Protein AF-A0A970WAF9-F1 (afdb_monomer)

pLDDT: mean 84.93, std 13.04, range [40.09, 97.38]

Radius of gyration: 29.71 Å; Cα contacts (8 Å, |Δi|>4): 200; chains: 1; bounding box: 62×39×76 Å

Nearest PDB structures (foldseek):
  3g13-assembly1_A  TM=6.302E-01  e=1.487E-03  Clostridioides difficile 630
  4kis-assembly1_A  TM=8.039E-01  e=1.471E-02  Listeria innocua Clip11262
  2r0q-assembly1_E  TM=3.190E-01  e=6.602E-05  Staphylococcus aureus
  4kis-assembly2_B  TM=8.010E-01  e=8.578E-02  Listeria innocua Clip11262
  2r0q-assembly1_F  TM=3.234E-01  e=6.159E-04  Staphylococcus aureus

Sequence (204 aa):
MTILSTYIDRALSAKTDNRPEFQRMIKDSGKQLFDMVLVWKLDRFARNRYDSAHYKATLRKNGVKVVSATETIAEDSTGILLESLLEGYAEFYSAELAEKVRRGLTENALKGKANGGSIAYGYIKDKERFFQIDPITAPIVVEIFESYSKGATIQAIVESLNNRGLCNTRNGKFTINIVTNMLKNRRYIGEYSFGKIVLPDSVP

Solvent-accessible surface area (backbone atoms only — not comparable to full-atom values): 12093 Å² total; per-residue (Å²): 142,82,88,88,75,84,73,72,71,72,91,69,67,102,81,62,94,76,48,65,34,58,52,48,50,60,58,48,33,73,69,54,81,52,53,66,46,82,37,67,43,69,73,76,74,28,94,46,74,65,57,37,51,55,52,48,51,53,33,44,76,43,60,23,44,80,42,39,78,75,44,86,76,68,96,40,75,66,58,55,53,52,51,54,51,52,52,52,48,54,52,47,52,51,52,53,50,51,50,54,51,52,50,54,48,48,56,34,45,78,68,42,27,63,78,69,82,84,74,57,79,26,46,44,64,53,96,85,28,37,57,37,77,26,88,78,44,27,62,54,49,53,51,51,54,51,43,45,74,73,66,49,50,65,63,60,53,32,50,55,41,42,75,71,68,47,59,42,94,81,74,38,72,57,43,58,68,57,54,56,52,53,79,67,40,54,46,83,75,14,30,41,76,56,94,93,47,72,39,72,79,42,26,113

Structure (mmCIF, N/CA/C/O backbone):
data_AF-A0A970WAF9-F1
#
_entry.id   AF-A0A970WAF9-F1
#
loop_
_atom_site.group_PDB
_atom_site.id
_atom_site.type_symbol
_atom_site.label_atom_id
_atom_site.label_alt_id
_atom_site.label_comp_id
_atom_site.label_asym_id
_atom_site.label_entity_id
_atom_site.label_seq_id
_atom_site.pdbx_PDB_ins_code
_atom_site.Cartn_x
_atom_site.Cartn_y
_atom_site.Cartn_z
_atom_site.occupancy
_atom_site.B_iso_or_equiv
_atom_site.auth_seq_id
_atom_site.auth_comp_id
_atom_site.auth_asym_id
_atom_site.auth_atom_id
_atom_site.pdbx_PDB_model_num
ATOM 1 N N . MET A 1 1 ? -17.455 -8.223 47.942 1.00 72.50 1 MET A N 1
ATOM 2 C CA . MET A 1 1 ? -16.986 -7.165 47.022 1.00 72.50 1 MET A CA 1
ATOM 3 C C . MET A 1 1 ? -15.821 -6.458 47.689 1.00 72.50 1 MET A C 1
ATOM 5 O O . MET A 1 1 ? -15.978 -6.054 48.834 1.00 72.50 1 MET A O 1
ATOM 9 N N . THR A 1 2 ? -14.685 -6.335 47.006 1.00 87.88 2 THR A N 1
ATOM 10 C CA . THR A 1 2 ? -13.483 -5.660 47.524 1.00 87.88 2 THR A CA 1
ATOM 11 C C . THR A 1 2 ? -13.171 -4.470 46.627 1.00 87.88 2 THR A C 1
ATOM 13 O O . THR A 1 2 ? -13.169 -4.611 45.408 1.00 87.88 2 THR A O 1
ATOM 16 N N . ILE A 1 3 ? -12.935 -3.293 47.209 1.00 88.81 3 ILE A N 1
ATOM 17 C CA . ILE A 1 3 ? -12.611 -2.084 46.440 1.00 88.81 3 ILE A CA 1
ATOM 18 C C . ILE A 1 3 ? -11.105 -2.071 46.174 1.00 88.81 3 ILE A C 1
ATOM 20 O O . ILE A 1 3 ? -10.318 -1.937 47.106 1.00 88.81 3 ILE A O 1
ATOM 24 N N . LEU A 1 4 ? -10.713 -2.213 44.906 1.00 89.44 4 LEU A N 1
ATOM 25 C CA . LEU A 1 4 ? -9.304 -2.237 44.494 1.00 89.44 4 LEU A CA 1
ATOM 26 C C . LEU A 1 4 ? -8.743 -0.847 44.180 1.00 89.44 4 LEU A C 1
ATOM 28 O O . LEU A 1 4 ? -7.567 -0.584 44.407 1.00 89.44 4 LEU A O 1
ATOM 32 N N . SER A 1 5 ? -9.571 0.046 43.639 1.00 89.94 5 SER A N 1
ATOM 33 C CA . SER A 1 5 ? -9.177 1.414 43.305 1.00 89.94 5 SER A CA 1
ATOM 34 C C . SER A 1 5 ? -10.407 2.304 43.158 1.00 89.94 5 SER A C 1
ATOM 36 O O . SER A 1 5 ? -11.526 1.815 43.005 1.00 89.94 5 SER A O 1
ATOM 38 N N . THR A 1 6 ? -10.204 3.620 43.201 1.00 91.62 6 THR A N 1
ATOM 39 C CA . THR A 1 6 ? -11.251 4.611 42.927 1.00 91.62 6 THR A CA 1
ATOM 40 C C . THR A 1 6 ? -10.770 5.563 41.838 1.00 91.62 6 THR A C 1
ATOM 42 O O . THR A 1 6 ? -9.724 6.191 41.976 1.00 91.62 6 THR A O 1
ATOM 45 N N . TYR A 1 7 ? -11.543 5.682 40.760 1.00 90.12 7 TYR A N 1
ATOM 46 C CA . TYR A 1 7 ? -11.254 6.567 39.631 1.00 90.12 7 TYR A CA 1
ATOM 47 C C . TYR A 1 7 ? -12.177 7.785 39.710 1.00 90.12 7 TYR A C 1
ATOM 49 O O . TYR A 1 7 ? -13.391 7.650 39.554 1.00 90.12 7 TYR A O 1
ATOM 57 N N . ILE A 1 8 ? -11.625 8.965 40.011 1.00 87.06 8 ILE A N 1
ATOM 58 C CA . ILE A 1 8 ? -12.418 10.162 40.333 1.00 87.06 8 ILE A CA 1
ATOM 59 C C . ILE A 1 8 ? -12.067 11.315 39.393 1.00 87.06 8 ILE A C 1
ATOM 61 O O . ILE A 1 8 ? -11.085 12.021 39.604 1.00 87.06 8 ILE A O 1
ATOM 65 N N . ASP A 1 9 ? -12.937 11.588 38.424 1.00 81.38 9 ASP A N 1
ATOM 66 C CA . ASP A 1 9 ? -12.882 12.824 37.640 1.00 81.38 9 ASP A CA 1
ATOM 67 C C . ASP A 1 9 ? -13.615 13.948 38.407 1.00 81.38 9 ASP A C 1
ATOM 69 O O . ASP A 1 9 ? -14.840 14.081 38.326 1.00 81.38 9 ASP A O 1
ATOM 73 N N . ARG A 1 10 ? -12.890 14.751 39.202 1.00 71.50 10 ARG A N 1
ATOM 74 C CA . ARG A 1 10 ? -13.464 15.949 39.852 1.00 71.50 10 ARG A CA 1
ATOM 75 C C . ARG A 1 10 ? -13.653 17.059 38.816 1.00 71.50 10 ARG A C 1
ATOM 77 O O . ARG A 1 10 ? -12.811 17.220 37.942 1.00 71.50 10 ARG A O 1
ATOM 84 N N . ALA A 1 11 ? -14.758 17.801 38.929 1.00 57.78 11 ALA A N 1
ATOM 85 C CA . ALA A 1 11 ? -15.217 18.831 37.995 1.00 57.78 11 ALA A CA 1
ATOM 86 C C . ALA A 1 11 ? -14.085 19.697 37.399 1.00 57.78 11 ALA A C 1
ATOM 88 O O . ALA A 1 11 ? -13.667 20.691 37.988 1.00 57.78 11 ALA A O 1
ATOM 89 N N . LEU A 1 12 ? -13.634 19.338 36.196 1.00 45.97 12 LEU A N 1
ATOM 90 C CA . LEU A 1 12 ? -12.924 20.235 35.295 1.00 45.97 12 LEU A CA 1
ATOM 91 C C . LEU A 1 12 ? -13.983 20.983 34.490 1.00 45.97 12 LEU A C 1
ATOM 93 O O . LEU A 1 12 ? -14.912 20.383 33.945 1.00 45.97 12 LEU A O 1
ATOM 97 N N . SER A 1 13 ? -13.882 22.307 34.526 1.00 42.12 13 SER A N 1
ATOM 98 C CA . SER A 1 13 ? -14.861 23.245 33.997 1.00 42.12 13 SER A CA 1
ATOM 99 C C . SER A 1 13 ? -15.234 22.969 32.535 1.00 42.12 13 SER A C 1
ATOM 101 O O . SER A 1 13 ? -14.490 22.367 31.764 1.00 42.12 13 SER A O 1
ATOM 103 N N . ALA A 1 14 ? -16.438 23.425 32.200 1.00 40.09 14 ALA A N 1
ATOM 104 C CA . ALA A 1 14 ? -17.267 23.223 31.014 1.00 40.09 14 ALA A CA 1
ATOM 105 C C . ALA A 1 14 ? -16.656 23.463 29.606 1.00 40.09 14 ALA A C 1
ATOM 107 O O . ALA A 1 14 ? -17.359 23.965 28.733 1.00 40.09 14 ALA A O 1
ATOM 108 N N . LYS A 1 15 ? -15.393 23.117 29.326 1.00 44.09 15 LYS A N 1
ATOM 109 C CA . LYS A 1 15 ? -14.804 23.287 27.983 1.00 44.09 15 LYS A CA 1
ATOM 110 C C . LYS A 1 15 ? -13.942 22.146 27.454 1.00 44.09 15 LYS A C 1
ATOM 112 O O . LYS A 1 15 ? -13.686 22.141 26.254 1.00 44.09 15 LYS A O 1
ATOM 117 N N . THR A 1 16 ? -13.555 21.164 28.266 1.00 47.25 16 THR A N 1
ATOM 118 C CA . THR A 1 16 ? -12.682 20.087 27.774 1.00 47.25 16 THR A CA 1
ATOM 119 C C . THR A 1 16 ? -13.194 18.725 28.217 1.00 47.25 16 THR A C 1
ATOM 121 O O . THR A 1 16 ? -13.376 18.463 29.403 1.00 47.25 16 THR A O 1
ATOM 124 N N . ASP A 1 17 ? -13.418 17.847 27.244 1.00 55.59 17 ASP A N 1
ATOM 125 C CA . ASP A 1 17 ? -13.966 16.491 27.377 1.00 55.59 17 ASP A CA 1
ATOM 126 C C . ASP A 1 17 ? -12.973 15.484 28.000 1.00 55.59 17 ASP A C 1
ATOM 128 O O . ASP A 1 17 ? -13.006 14.283 27.745 1.00 55.59 17 ASP A O 1
ATOM 132 N N . ASN A 1 18 ? -12.040 15.972 28.820 1.00 64.62 18 ASN A N 1
ATOM 133 C CA . ASN A 1 18 ? -10.974 15.161 29.389 1.00 64.62 18 ASN A CA 1
ATOM 134 C C . ASN A 1 18 ? -11.447 14.506 30.687 1.00 64.62 18 ASN A C 1
ATOM 136 O O . ASN A 1 18 ? -11.456 15.132 31.746 1.00 64.62 18 ASN A O 1
ATOM 140 N N . ARG A 1 19 ? -11.803 13.221 30.592 1.00 78.88 19 ARG A N 1
ATOM 141 C CA . ARG A 1 19 ? -12.018 12.308 31.725 1.00 78.88 19 ARG A CA 1
ATOM 142 C C . ARG A 1 19 ? -10.818 11.364 31.896 1.00 78.88 19 ARG A C 1
ATOM 144 O O . ARG A 1 19 ? -10.913 10.192 31.524 1.00 78.88 19 ARG A O 1
ATOM 151 N N . PRO A 1 20 ? -9.655 11.855 32.355 1.00 86.62 20 PRO A N 1
ATOM 152 C CA . PRO A 1 20 ? -8.432 11.060 32.394 1.00 86.62 20 PRO A CA 1
ATOM 153 C C . PRO A 1 20 ? -8.555 9.839 33.309 1.00 86.62 20 PRO A C 1
ATOM 155 O O . PRO A 1 20 ? -8.033 8.781 32.964 1.00 86.62 20 PRO A O 1
ATOM 158 N N . GLU A 1 21 ? -9.280 9.941 34.427 1.00 89.62 21 GLU A N 1
ATOM 159 C CA . GLU A 1 21 ? -9.435 8.821 35.357 1.00 89.62 21 GLU A CA 1
ATOM 160 C C . GLU A 1 21 ? -10.390 7.771 34.791 1.00 89.62 21 GLU A C 1
ATOM 162 O O . GLU A 1 21 ? -10.120 6.576 34.904 1.00 89.62 21 GLU A O 1
ATOM 167 N N . PHE A 1 22 ? -11.455 8.197 34.105 1.00 88.88 22 PHE A N 1
ATOM 168 C CA . PHE A 1 22 ? -12.315 7.284 33.354 1.00 88.88 22 PHE A CA 1
ATOM 169 C C . PHE A 1 22 ? -11.543 6.551 32.250 1.00 88.88 22 PHE A C 1
ATOM 171 O O . PHE A 1 22 ? -11.618 5.329 32.162 1.00 88.88 22 PHE A O 1
ATOM 178 N N . GLN A 1 23 ? -10.751 7.262 31.439 1.00 88.81 23 GLN A N 1
ATOM 179 C CA . GLN A 1 23 ? -9.931 6.622 30.403 1.00 88.81 23 GLN A CA 1
ATOM 180 C C . GLN A 1 23 ? -8.879 5.684 31.013 1.00 88.81 23 GLN A C 1
ATOM 182 O O . GLN A 1 23 ? -8.627 4.603 30.477 1.00 88.81 23 GLN A O 1
ATOM 187 N N . ARG A 1 24 ? -8.298 6.049 32.167 1.00 90.88 24 ARG A N 1
ATOM 188 C CA . ARG A 1 24 ? -7.388 5.173 32.916 1.00 90.88 24 ARG A CA 1
ATOM 189 C C . ARG A 1 24 ? -8.093 3.897 33.367 1.00 90.88 24 ARG A C 1
ATOM 191 O O . ARG A 1 24 ? -7.528 2.827 33.187 1.00 90.88 24 ARG A O 1
ATOM 198 N N . MET A 1 25 ? -9.322 3.991 33.869 1.00 92.38 25 MET A N 1
ATOM 199 C CA . MET A 1 25 ? -10.141 2.837 34.251 1.00 92.38 25 MET A CA 1
ATOM 200 C C . MET A 1 25 ? -10.423 1.913 33.060 1.00 92.38 25 MET A C 1
ATOM 202 O O . MET A 1 25 ? -10.195 0.708 33.160 1.00 92.38 25 MET A O 1
ATOM 206 N N . ILE A 1 26 ? -10.817 2.462 31.906 1.00 91.31 26 ILE A N 1
ATOM 207 C CA . ILE A 1 26 ? -11.007 1.666 30.683 1.00 91.31 26 ILE A CA 1
ATOM 208 C C . ILE A 1 26 ? -9.703 0.958 30.295 1.00 91.31 26 ILE A C 1
ATOM 210 O O . ILE A 1 26 ? -9.716 -0.236 30.006 1.00 91.31 26 ILE A O 1
ATOM 214 N N . LYS A 1 27 ? -8.556 1.640 30.351 1.00 91.44 27 LYS A N 1
ATOM 215 C CA . LYS A 1 27 ? -7.253 1.031 30.048 1.00 91.44 27 LYS A CA 1
ATOM 216 C C . LYS A 1 27 ? -6.851 -0.048 31.060 1.00 91.44 27 LYS A C 1
ATOM 218 O O . LYS A 1 27 ? -6.357 -1.100 30.662 1.00 91.44 27 LYS A O 1
ATOM 223 N N . ASP A 1 28 ? -7.057 0.198 32.351 1.00 92.56 28 ASP A N 1
ATOM 224 C CA . ASP A 1 28 ? -6.733 -0.749 33.420 1.00 92.56 28 ASP A CA 1
ATOM 225 C C . ASP A 1 28 ? -7.621 -1.997 33.367 1.00 92.56 28 ASP A C 1
ATOM 227 O O . ASP A 1 28 ? -7.157 -3.073 33.737 1.00 92.56 28 ASP A O 1
ATOM 231 N N . SER A 1 29 ? -8.844 -1.894 32.832 1.00 92.69 29 SER A N 1
ATOM 232 C CA . SER A 1 29 ? -9.701 -3.067 32.617 1.00 92.69 29 SER A CA 1
ATOM 233 C C . SER A 1 29 ? -9.045 -4.111 31.705 1.00 92.69 29 SER A C 1
ATOM 235 O O . SER A 1 29 ? -9.196 -5.305 31.934 1.00 92.69 29 SER A O 1
ATOM 237 N N . GLY A 1 30 ? -8.224 -3.686 30.735 1.00 90.38 30 GLY A N 1
ATOM 238 C CA . GLY A 1 30 ? -7.470 -4.592 29.862 1.00 90.38 30 GLY A CA 1
ATOM 239 C C . GLY A 1 30 ? -6.360 -5.371 30.577 1.00 90.38 30 GLY A C 1
ATOM 240 O O . GLY A 1 30 ? -5.881 -6.369 30.049 1.00 90.38 30 GLY A O 1
ATOM 241 N N . LYS A 1 31 ? -5.961 -4.949 31.784 1.00 91.38 31 LYS A N 1
ATOM 242 C CA . LYS A 1 31 ? -5.028 -5.695 32.645 1.00 91.38 31 LYS A CA 1
ATOM 243 C C . LYS A 1 31 ? -5.728 -6.790 33.457 1.00 91.38 31 LYS A C 1
ATOM 245 O O . LYS A 1 31 ? -5.044 -7.531 34.152 1.00 91.38 31 LYS A O 1
ATOM 250 N N . GLN A 1 32 ? -7.064 -6.848 33.414 1.00 87.25 32 GLN A N 1
ATOM 251 C CA . GLN A 1 32 ? -7.899 -7.818 34.133 1.00 87.25 32 GLN A CA 1
ATOM 252 C C . GLN A 1 32 ? -7.644 -7.854 35.651 1.00 87.25 32 GLN A C 1
ATOM 254 O O . GLN A 1 32 ? -7.762 -8.890 36.296 1.00 87.25 32 GLN A O 1
ATOM 259 N N . LEU A 1 33 ? -7.290 -6.701 36.233 1.00 87.56 33 LEU A N 1
ATOM 260 C CA . LEU A 1 33 ? -7.038 -6.562 37.673 1.00 87.56 33 LEU A CA 1
ATOM 261 C C . LEU A 1 33 ? -8.330 -6.492 38.498 1.00 87.56 33 LEU A C 1
ATOM 263 O O . LEU A 1 33 ? -8.289 -6.667 39.709 1.00 87.56 33 LEU A O 1
ATOM 267 N N . PHE A 1 34 ? -9.455 -6.197 37.853 1.00 92.19 34 PHE A N 1
ATOM 268 C CA . PHE A 1 34 ? -10.784 -6.108 38.445 1.00 92.19 34 PHE A CA 1
ATOM 269 C C . PHE A 1 34 ? -11.807 -6.660 37.456 1.00 92.19 34 PHE A C 1
ATOM 271 O O . PHE A 1 34 ? -11.594 -6.618 36.248 1.00 92.19 34 PHE A O 1
ATOM 278 N N . ASP A 1 35 ? -12.922 -7.144 37.979 1.00 90.00 35 ASP A N 1
ATOM 279 C CA . ASP A 1 35 ? -14.035 -7.761 37.254 1.00 90.00 35 ASP A CA 1
ATOM 280 C C . ASP A 1 35 ? -15.315 -6.907 37.308 1.00 90.00 35 ASP A C 1
ATOM 282 O O . ASP A 1 35 ? -16.310 -7.210 36.647 1.00 90.00 35 ASP A O 1
ATOM 286 N N . MET A 1 36 ? -15.299 -5.808 38.070 1.00 88.69 36 MET A N 1
ATOM 287 C CA . MET A 1 36 ? -16.459 -4.948 38.270 1.00 88.69 36 MET A CA 1
ATOM 288 C C . MET A 1 36 ? -16.091 -3.464 38.384 1.00 88.69 36 MET A C 1
ATOM 290 O O . MET A 1 36 ? -15.144 -3.086 39.071 1.00 88.69 36 MET A O 1
ATOM 294 N N . VAL A 1 37 ? -16.896 -2.609 37.752 1.00 90.44 37 VAL A N 1
ATOM 295 C CA . VAL A 1 37 ? -16.893 -1.149 37.908 1.00 90.44 37 VAL A CA 1
ATOM 296 C C . VAL A 1 37 ? -18.203 -0.735 38.559 1.00 90.44 37 VAL A C 1
ATOM 298 O O . VAL A 1 37 ? -19.268 -0.889 37.965 1.00 90.44 37 VAL A O 1
ATOM 301 N N . LEU A 1 38 ? -18.120 -0.174 39.764 1.00 88.25 38 LEU A N 1
ATOM 302 C CA . LEU A 1 38 ? -19.276 0.350 40.484 1.00 88.25 38 LEU A CA 1
ATOM 303 C C . LEU A 1 38 ? -19.426 1.857 40.233 1.00 88.25 38 LEU A C 1
ATOM 305 O O . LEU A 1 38 ? -18.493 2.627 40.462 1.00 88.25 38 LEU A O 1
ATOM 309 N N . VAL A 1 39 ? -20.609 2.289 39.798 1.00 87.56 39 VAL A N 1
ATOM 310 C CA . VAL A 1 39 ? -20.978 3.705 39.639 1.00 87.56 39 VAL A CA 1
ATOM 311 C C . VAL A 1 39 ? -22.194 4.047 40.495 1.00 87.56 39 VAL A C 1
ATOM 313 O O . VAL A 1 39 ? -23.039 3.198 40.751 1.00 87.56 39 VAL A O 1
ATOM 316 N N . TRP A 1 40 ? -22.329 5.301 40.929 1.00 81.62 40 TRP A N 1
ATOM 317 C CA . TRP A 1 40 ? -23.508 5.714 41.701 1.00 81.62 40 TRP A CA 1
ATOM 318 C C . TRP A 1 40 ? -24.796 5.643 40.862 1.00 81.62 40 TRP A C 1
ATOM 320 O O . TRP A 1 40 ? -25.753 4.985 41.256 1.00 81.62 40 TRP A O 1
ATOM 330 N N . LYS A 1 41 ? -24.781 6.251 39.670 1.00 74.00 41 LYS A N 1
ATOM 331 C CA . LYS A 1 41 ? -25.848 6.278 38.652 1.00 74.00 41 LYS A CA 1
ATOM 332 C C . LYS A 1 41 ? -25.233 6.091 37.263 1.00 74.00 41 LYS A C 1
ATOM 334 O O . LYS A 1 41 ? -24.059 6.425 37.074 1.00 74.00 41 LYS A O 1
ATOM 339 N N . LEU A 1 42 ? -25.985 5.571 36.292 1.00 72.44 42 LEU A N 1
ATOM 340 C CA . LEU A 1 42 ? -25.481 5.328 34.933 1.00 72.44 42 LEU A CA 1
ATOM 341 C C . LEU A 1 42 ? -25.122 6.612 34.171 1.00 72.44 42 LEU A C 1
ATOM 343 O O . LEU A 1 42 ? -24.228 6.578 33.326 1.00 72.44 42 LEU A O 1
ATOM 347 N N . ASP A 1 43 ? -25.736 7.748 34.505 1.00 73.25 43 ASP A N 1
ATOM 348 C CA . ASP A 1 43 ? -25.380 9.070 33.964 1.00 73.25 43 ASP A CA 1
ATOM 349 C C . ASP A 1 43 ? -23.930 9.496 34.295 1.00 73.25 43 ASP A C 1
ATOM 351 O O . ASP A 1 43 ? -23.343 10.335 33.610 1.00 73.25 43 ASP A O 1
ATOM 355 N N . ARG A 1 44 ? -23.306 8.881 35.313 1.00 74.75 44 ARG A N 1
ATOM 356 C CA . ARG A 1 44 ? -21.886 9.060 35.665 1.00 74.75 44 ARG A CA 1
ATOM 357 C C . ARG A 1 44 ? -20.948 8.161 34.870 1.00 74.75 44 ARG A C 1
ATOM 359 O O . ARG A 1 44 ? -19.742 8.425 34.830 1.00 74.75 44 ARG A O 1
ATOM 366 N N . PHE A 1 45 ? -21.475 7.117 34.232 1.00 76.88 45 PHE A N 1
ATOM 367 C CA . PHE A 1 45 ? -20.678 6.225 33.402 1.00 76.88 45 PHE A CA 1
ATOM 368 C C . PHE A 1 45 ? -20.356 6.880 32.057 1.00 76.88 45 PHE A C 1
ATOM 370 O O . PHE A 1 45 ? -19.186 6.971 31.697 1.00 76.88 45 PHE A O 1
ATOM 377 N N . ALA A 1 46 ? -21.346 7.439 31.362 1.00 70.19 46 ALA A N 1
ATOM 378 C CA . ALA A 1 46 ? -21.131 8.120 30.088 1.00 70.19 46 ALA A CA 1
ATOM 379 C C . ALA A 1 46 ? -22.137 9.255 29.861 1.00 70.19 46 ALA A C 1
ATOM 381 O O . ALA A 1 46 ? -23.289 9.166 30.279 1.00 70.19 46 ALA A O 1
ATOM 382 N N . ARG A 1 47 ? -21.689 10.317 29.177 1.00 67.31 47 ARG A N 1
ATOM 383 C CA . ARG A 1 47 ? -22.470 11.547 28.944 1.00 67.31 47 ARG A CA 1
ATOM 384 C C . ARG A 1 47 ? -23.542 11.388 27.866 1.00 67.31 47 ARG A C 1
ATOM 386 O O . ARG A 1 47 ? -24.539 12.100 27.896 1.00 67.31 47 ARG A O 1
ATOM 393 N N . ASN A 1 48 ? -23.347 10.466 26.925 1.00 65.94 48 ASN A N 1
ATOM 394 C CA . ASN A 1 48 ? -24.327 10.116 25.903 1.00 65.94 48 ASN A CA 1
ATOM 395 C C . ASN A 1 48 ? -24.491 8.584 25.817 1.00 65.94 48 ASN A C 1
ATOM 397 O O . ASN A 1 48 ? -23.666 7.810 26.314 1.00 65.94 48 ASN A O 1
ATOM 401 N N . ARG A 1 49 ? -25.595 8.140 25.202 1.00 60.38 49 ARG A N 1
ATOM 402 C CA . ARG A 1 49 ? -25.934 6.711 25.072 1.00 60.38 49 ARG A CA 1
ATOM 403 C C . ARG A 1 49 ? -24.919 5.924 24.236 1.00 60.38 49 ARG A C 1
ATOM 405 O O . ARG A 1 49 ? -24.699 4.755 24.534 1.00 60.38 49 ARG A O 1
ATOM 412 N N . TYR A 1 50 ? -24.304 6.558 23.240 1.00 64.75 50 TYR A N 1
ATOM 413 C CA . TYR A 1 50 ? -23.323 5.929 22.356 1.00 64.75 50 TYR A CA 1
ATOM 414 C C . TYR A 1 50 ? -22.031 5.579 23.106 1.00 64.75 50 TYR A C 1
ATOM 416 O O . TYR A 1 50 ? -21.614 4.424 23.117 1.00 64.75 50 TYR A O 1
ATOM 424 N N . ASP A 1 51 ? -21.465 6.539 23.834 1.00 72.12 51 ASP A N 1
ATOM 425 C CA . ASP A 1 51 ? -20.283 6.349 24.675 1.00 72.12 51 ASP A CA 1
ATOM 426 C C . ASP A 1 51 ? -20.552 5.302 25.759 1.00 72.12 51 ASP A C 1
ATOM 428 O O . ASP A 1 51 ? -19.708 4.452 26.039 1.00 72.12 51 ASP A O 1
ATOM 432 N N . SER A 1 52 ? -21.758 5.317 26.341 1.00 73.38 52 SER A N 1
ATOM 433 C CA . SER A 1 52 ? -22.174 4.319 27.334 1.00 73.38 52 SER A CA 1
ATOM 434 C C . SER A 1 52 ? -22.094 2.907 26.765 1.00 73.38 52 SER A C 1
ATOM 436 O O . SER A 1 52 ? -21.531 2.016 27.397 1.00 73.38 52 SER A O 1
ATOM 438 N N . ALA A 1 53 ? -22.617 2.715 25.556 1.00 71.94 53 ALA A N 1
ATOM 439 C CA . ALA A 1 53 ? -22.609 1.436 24.865 1.00 71.94 53 ALA A CA 1
ATOM 440 C C . ALA A 1 53 ? -21.190 0.989 24.500 1.00 71.94 53 ALA A C 1
ATOM 442 O O . ALA A 1 53 ? -20.784 -0.123 24.835 1.00 71.94 53 ALA A O 1
ATOM 443 N N . HIS A 1 54 ? -20.410 1.881 23.887 1.00 78.88 54 HIS A N 1
ATOM 444 C CA . HIS A 1 54 ? -19.044 1.605 23.456 1.00 78.88 54 HIS A CA 1
ATOM 445 C C . HIS A 1 54 ? -18.133 1.195 24.626 1.00 78.88 54 HIS A C 1
ATOM 447 O O . HIS A 1 54 ? -17.429 0.180 24.561 1.00 78.88 54 HIS A O 1
ATOM 453 N N . TYR A 1 55 ? -18.169 1.944 25.733 1.00 83.94 55 TYR A N 1
ATOM 454 C CA . TYR A 1 55 ? -17.344 1.641 26.903 1.00 83.94 55 TYR A CA 1
ATOM 455 C C . TYR A 1 55 ? -17.840 0.416 27.674 1.00 83.94 55 TYR A C 1
ATOM 457 O O . TYR A 1 55 ? -17.012 -0.353 28.160 1.00 83.94 55 TYR A O 1
ATOM 465 N N . LYS A 1 56 ? -19.157 0.172 27.745 1.00 81.88 56 LYS A N 1
ATOM 466 C CA . LYS A 1 56 ? -19.693 -1.079 28.312 1.00 81.88 56 LYS A CA 1
ATOM 467 C C . LYS A 1 56 ? -19.255 -2.296 27.503 1.00 81.88 56 LYS A C 1
ATOM 469 O O . LYS A 1 56 ? -18.799 -3.263 28.104 1.00 81.88 56 LYS A O 1
ATOM 474 N N . ALA A 1 57 ? -19.322 -2.233 26.173 1.00 80.00 57 ALA A N 1
ATOM 475 C CA . ALA A 1 57 ? -18.854 -3.309 25.301 1.00 80.00 57 ALA A CA 1
ATOM 476 C C . ALA A 1 57 ? -17.352 -3.582 25.499 1.00 80.00 57 ALA A C 1
ATOM 478 O O . ALA A 1 57 ? -16.935 -4.731 25.634 1.00 80.00 57 ALA A O 1
ATOM 479 N N . THR A 1 58 ? -16.543 -2.522 25.610 1.00 84.88 58 THR A N 1
ATOM 480 C CA . THR A 1 58 ? -15.100 -2.630 25.884 1.00 84.88 58 THR A CA 1
ATOM 481 C C . THR A 1 58 ? -14.819 -3.299 27.233 1.00 84.88 58 THR A C 1
ATOM 483 O O . THR A 1 58 ? -14.023 -4.233 27.301 1.00 84.88 58 THR A O 1
ATOM 486 N N . LEU A 1 59 ? -15.493 -2.864 28.303 1.00 87.25 59 LEU A N 1
ATOM 487 C CA . LEU A 1 59 ? -15.349 -3.456 29.637 1.00 87.25 59 LEU A CA 1
ATOM 488 C C . LEU A 1 59 ? -15.790 -4.923 29.651 1.00 87.25 59 LEU A C 1
ATOM 490 O O . LEU A 1 59 ? -15.056 -5.774 30.147 1.00 87.25 59 LEU A O 1
ATOM 494 N N . ARG A 1 60 ? -16.927 -5.241 29.023 1.00 82.69 60 ARG A N 1
ATOM 495 C CA . ARG A 1 60 ? -17.449 -6.609 28.931 1.00 82.69 60 ARG A CA 1
ATOM 496 C C . ARG A 1 60 ? -16.496 -7.538 28.180 1.00 82.69 60 ARG A C 1
ATOM 498 O O . ARG A 1 60 ? -16.271 -8.654 28.638 1.00 82.69 60 ARG A O 1
ATOM 505 N N . LYS A 1 61 ? -15.876 -7.071 27.088 1.00 84.00 61 LYS A N 1
ATOM 506 C CA . LYS A 1 61 ? -14.831 -7.812 26.357 1.00 84.00 61 LYS A CA 1
ATOM 507 C C . LYS A 1 61 ? -13.626 -8.147 27.242 1.00 84.00 61 LYS A C 1
ATOM 509 O O . LYS A 1 61 ? -13.022 -9.201 27.073 1.00 84.00 61 LYS A O 1
ATOM 514 N N . ASN A 1 62 ? -13.316 -7.283 28.205 1.00 88.81 62 ASN A N 1
ATOM 515 C CA . ASN A 1 62 ? -12.254 -7.505 29.185 1.00 88.81 62 ASN A CA 1
ATOM 516 C C . ASN A 1 62 ? -12.708 -8.351 30.394 1.00 88.81 62 ASN A C 1
ATOM 518 O O . ASN A 1 62 ? -11.908 -8.595 31.294 1.00 88.81 62 ASN A O 1
ATOM 522 N N . GLY A 1 63 ? -13.963 -8.816 30.418 1.00 85.25 63 GLY A N 1
ATOM 523 C CA . GLY A 1 63 ? -14.551 -9.570 31.529 1.00 85.25 63 GLY A CA 1
ATOM 524 C C . GLY A 1 63 ? -15.071 -8.697 32.674 1.00 85.25 63 GLY A C 1
ATOM 525 O O . GLY A 1 63 ? -15.386 -9.217 33.740 1.00 85.25 63 GLY A O 1
ATOM 526 N N . VAL A 1 64 ? -15.173 -7.382 32.469 1.00 89.69 64 VAL A N 1
ATOM 527 C CA . VAL A 1 64 ? -15.550 -6.409 33.496 1.00 89.69 64 VAL A CA 1
ATOM 528 C C . VAL A 1 64 ? -17.015 -6.003 33.367 1.00 89.69 64 VAL A C 1
ATOM 530 O O . VAL A 1 64 ? -17.454 -5.511 32.326 1.00 89.69 64 VAL A O 1
ATOM 533 N N . LYS A 1 65 ? -17.778 -6.144 34.453 1.00 85.25 65 LYS A N 1
ATOM 534 C CA . LYS A 1 65 ? -19.181 -5.720 34.538 1.00 85.25 65 LYS A CA 1
ATOM 535 C C . LYS A 1 65 ? -19.299 -4.297 35.072 1.00 85.25 65 LYS A C 1
ATOM 537 O O . LYS A 1 65 ? -18.658 -3.939 36.053 1.00 85.25 65 LYS A O 1
ATOM 542 N N . VAL A 1 66 ? -20.167 -3.489 34.474 1.00 85.50 66 VAL A N 1
ATOM 543 C CA . VAL A 1 66 ? -20.558 -2.195 35.053 1.00 85.50 66 VAL A CA 1
ATOM 544 C C . VAL A 1 66 ? -21.786 -2.424 35.920 1.00 85.50 66 VAL A C 1
ATOM 546 O O . VAL A 1 66 ? -22.732 -3.044 35.447 1.00 85.50 66 VAL A O 1
ATOM 549 N N . VAL A 1 67 ? -21.772 -1.931 37.158 1.00 83.31 67 VAL A N 1
ATOM 550 C CA . VAL A 1 67 ? -22.863 -2.036 38.139 1.00 83.31 67 VAL A CA 1
ATOM 551 C C . VAL A 1 67 ? -23.206 -0.640 38.653 1.00 83.31 67 VAL A C 1
ATOM 553 O O . VAL A 1 67 ? -22.308 0.134 38.984 1.00 83.31 67 VAL A O 1
ATOM 556 N N . SER A 1 68 ? -24.494 -0.301 38.724 1.00 81.06 68 SER A N 1
ATOM 557 C CA . SER A 1 68 ? -24.946 0.916 39.403 1.00 81.06 68 SER A CA 1
ATOM 558 C C . SER A 1 68 ? -25.379 0.595 40.835 1.00 81.06 68 SER A C 1
ATOM 560 O O . SER A 1 68 ? -26.022 -0.419 41.085 1.00 81.06 68 SER A O 1
ATOM 562 N N . ALA A 1 69 ? -25.018 1.464 41.779 1.00 81.62 69 ALA A N 1
ATOM 563 C CA . ALA A 1 69 ? -25.420 1.357 43.179 1.00 81.62 69 ALA A CA 1
ATOM 564 C C . ALA A 1 69 ? -26.885 1.765 43.417 1.00 81.62 69 ALA A C 1
ATOM 566 O O . ALA A 1 69 ? -27.459 1.391 44.435 1.00 81.62 69 ALA A O 1
ATOM 567 N N . THR A 1 70 ? -27.476 2.550 42.510 1.00 75.38 70 THR A N 1
ATOM 568 C CA . THR A 1 70 ? 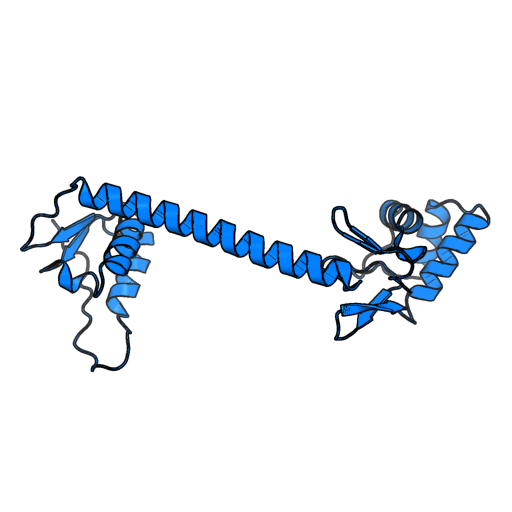-28.847 3.076 42.655 1.00 75.38 70 THR A CA 1
ATOM 569 C C . THR A 1 70 ? -29.812 2.579 41.582 1.00 75.38 70 THR A C 1
ATOM 571 O O . THR A 1 70 ? -31.021 2.715 41.746 1.00 75.38 70 THR A O 1
ATOM 574 N N . GLU A 1 71 ? -29.300 1.985 40.504 1.00 63.59 71 GLU A N 1
ATOM 575 C CA . GLU A 1 71 ? -30.086 1.490 39.377 1.00 63.59 71 GLU A CA 1
ATOM 576 C C . GLU A 1 71 ? -29.771 0.007 39.157 1.00 63.59 71 GLU A C 1
ATOM 578 O O . GLU A 1 71 ? -28.610 -0.399 39.082 1.00 63.59 71 GLU A O 1
ATOM 583 N N . THR A 1 72 ? -30.798 -0.829 39.034 1.00 51.97 72 THR A N 1
ATOM 584 C CA . THR A 1 72 ? -30.607 -2.232 38.664 1.00 51.97 72 THR A CA 1
ATOM 585 C C . THR A 1 72 ? -30.279 -2.284 37.176 1.00 51.97 72 THR A C 1
ATOM 587 O O . THR A 1 72 ? -31.115 -1.951 36.338 1.00 51.97 72 THR A O 1
ATOM 590 N N . ILE A 1 73 ? -29.049 -2.661 36.826 1.00 53.34 73 ILE A N 1
ATOM 591 C CA . ILE A 1 73 ? -28.683 -2.890 35.427 1.00 53.34 73 ILE A CA 1
ATOM 592 C C . ILE A 1 73 ? -29.270 -4.237 35.051 1.00 53.34 73 ILE A C 1
ATOM 594 O O . ILE A 1 73 ? -28.714 -5.284 35.377 1.00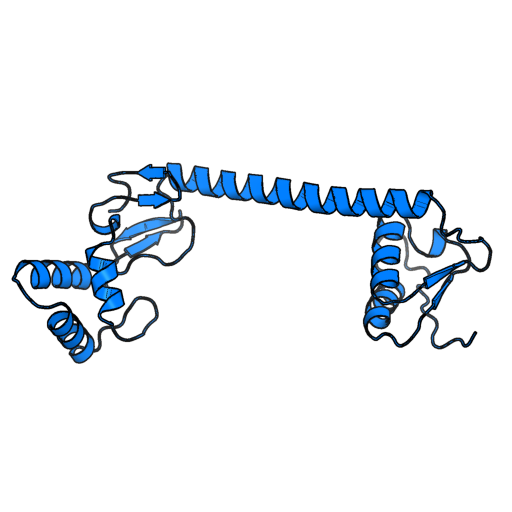 53.34 73 ILE A O 1
ATOM 598 N N . ALA A 1 74 ? -30.429 -4.204 34.411 1.00 47.44 74 ALA A N 1
ATOM 599 C CA . ALA A 1 74 ? -30.927 -5.384 33.752 1.00 47.44 74 ALA A CA 1
ATOM 600 C C . ALA A 1 74 ? -29.997 -5.678 32.563 1.00 47.44 74 ALA A C 1
ATOM 602 O O . ALA A 1 74 ? -29.719 -4.801 31.745 1.00 47.44 74 ALA A O 1
ATOM 603 N N . GLU A 1 75 ? -29.508 -6.914 32.476 1.00 54.84 75 GLU A N 1
ATOM 604 C CA . GLU A 1 75 ? -29.041 -7.524 31.227 1.00 54.84 75 GLU A CA 1
ATOM 605 C C . GLU A 1 75 ? -30.269 -7.710 30.301 1.00 54.84 75 GLU A C 1
ATOM 607 O O . GLU A 1 75 ? -30.659 -8.824 29.968 1.00 54.84 75 GLU A O 1
ATOM 612 N N . ASP A 1 76 ? -30.975 -6.616 29.997 1.00 59.41 76 ASP A N 1
ATOM 613 C CA . ASP A 1 76 ? -32.258 -6.617 29.303 1.00 59.41 76 ASP A CA 1
ATOM 614 C C . ASP A 1 76 ? -32.091 -6.632 27.778 1.00 59.41 76 ASP A C 1
ATOM 616 O O . ASP A 1 76 ? -31.013 -6.418 27.215 1.00 59.41 76 ASP A O 1
ATOM 620 N N . SER A 1 77 ? -33.203 -6.856 27.081 1.00 59.38 77 SER A N 1
ATOM 621 C CA . SER A 1 77 ? -33.285 -6.827 25.617 1.00 59.38 77 SER A CA 1
ATOM 622 C C . SER A 1 77 ? -32.760 -5.524 24.996 1.00 59.38 77 SER A C 1
ATOM 624 O O . SER A 1 77 ? -32.348 -5.519 23.836 1.00 59.38 77 SER A O 1
ATOM 626 N N . THR A 1 78 ? -32.744 -4.424 25.755 1.00 55.34 78 THR A N 1
ATOM 627 C CA . THR A 1 78 ? -32.241 -3.117 25.317 1.00 55.34 78 THR A CA 1
ATOM 628 C C . THR A 1 78 ? -30.723 -3.124 25.134 1.00 55.34 78 THR A C 1
ATOM 630 O O . THR A 1 78 ? -30.222 -2.563 24.157 1.00 55.34 78 THR A O 1
ATOM 633 N N . GLY A 1 79 ? -29.982 -3.767 26.044 1.00 56.84 79 GLY A N 1
ATOM 634 C CA . GLY A 1 79 ? -28.528 -3.918 25.942 1.00 56.84 79 GLY A CA 1
ATOM 635 C C . GLY A 1 79 ? -28.108 -4.744 24.725 1.00 56.84 79 GLY A C 1
ATOM 636 O O . GLY A 1 79 ? -27.215 -4.332 23.989 1.00 56.84 79 GLY A O 1
ATOM 637 N N . ILE A 1 80 ? -28.817 -5.849 24.471 1.00 63.75 80 ILE A N 1
ATOM 638 C CA . ILE A 1 80 ? -28.592 -6.720 23.305 1.00 63.75 80 ILE A CA 1
ATOM 639 C C . ILE A 1 80 ? -28.834 -5.950 21.999 1.00 63.75 80 ILE A C 1
ATOM 641 O O . ILE A 1 80 ? -27.993 -5.970 21.105 1.00 63.75 80 ILE A O 1
ATOM 645 N N . LEU A 1 81 ? -29.946 -5.211 21.903 1.00 65.56 81 LEU A N 1
ATOM 646 C CA . LEU A 1 81 ? -30.262 -4.404 20.720 1.00 65.56 81 LEU A CA 1
ATOM 647 C C . LEU A 1 81 ? -29.189 -3.341 20.438 1.00 65.56 81 LEU A C 1
ATOM 649 O O . LEU A 1 81 ? -28.825 -3.108 19.287 1.00 65.56 81 LEU A O 1
ATOM 653 N N . LEU A 1 82 ? -28.683 -2.688 21.483 1.00 63.22 82 LEU A N 1
ATOM 654 C CA . LEU A 1 82 ? -27.667 -1.649 21.354 1.00 63.22 82 LEU A CA 1
ATOM 655 C C . LEU A 1 82 ? -26.312 -2.212 20.900 1.00 63.22 82 LEU A C 1
ATOM 657 O O . LEU A 1 82 ? -25.643 -1.574 20.090 1.00 63.22 82 LEU A O 1
ATOM 661 N N . GLU A 1 83 ? -25.930 -3.401 21.374 1.00 59.28 83 GLU A N 1
ATOM 662 C CA . GLU A 1 83 ? -24.747 -4.126 20.889 1.00 59.28 83 GLU A CA 1
ATOM 663 C C . GLU A 1 83 ? -24.887 -4.470 19.399 1.00 59.28 83 GLU A C 1
ATOM 665 O O . GLU A 1 83 ? -24.020 -4.091 18.612 1.00 59.28 83 GLU A O 1
ATOM 670 N N . SER A 1 84 ? -26.012 -5.061 18.981 1.00 70.38 84 SER A N 1
ATOM 671 C CA . SER A 1 84 ? -26.257 -5.382 17.566 1.00 70.38 84 SER A CA 1
ATOM 672 C C . SER A 1 84 ? -26.243 -4.144 16.661 1.00 70.38 84 SER A C 1
ATOM 674 O O . SER A 1 84 ? -25.753 -4.201 15.534 1.00 70.38 84 SER A O 1
ATOM 676 N N . LEU A 1 85 ? -26.741 -3.001 17.144 1.00 72.94 85 LEU A N 1
ATOM 677 C CA . LEU A 1 85 ? -26.676 -1.735 16.408 1.00 72.94 85 LEU A CA 1
ATOM 678 C C . LEU A 1 85 ? -25.241 -1.213 16.268 1.00 72.94 85 LEU A C 1
ATOM 680 O O . LEU A 1 85 ? -24.883 -0.714 15.202 1.00 72.94 85 LEU A O 1
ATOM 684 N N . LEU A 1 86 ? -24.418 -1.312 17.316 1.00 66.44 86 LEU A N 1
ATOM 685 C CA . LEU A 1 86 ? -23.012 -0.902 17.253 1.00 66.44 86 LEU A CA 1
ATOM 686 C C . LEU A 1 86 ? -22.200 -1.790 16.309 1.00 66.44 86 LEU A C 1
ATOM 688 O O . LEU A 1 86 ? -21.386 -1.274 15.544 1.00 66.44 86 LEU A O 1
ATOM 692 N N . GLU A 1 87 ? -22.432 -3.101 16.348 1.00 66.12 87 GLU A N 1
ATOM 693 C CA . GLU A 1 87 ? -21.812 -4.058 15.429 1.00 66.12 87 GLU A CA 1
ATOM 694 C C . GLU A 1 87 ? -22.196 -3.746 13.980 1.00 66.12 87 GLU A C 1
ATOM 696 O O . GLU A 1 87 ? -21.314 -3.550 13.142 1.00 66.12 87 GLU A O 1
ATOM 701 N N . GLY A 1 88 ? -23.494 -3.572 13.708 1.00 77.88 88 GLY A N 1
ATOM 702 C CA . GLY A 1 88 ? -23.981 -3.200 12.379 1.00 77.88 88 GLY A CA 1
ATOM 703 C C . GLY A 1 88 ? -23.441 -1.850 11.900 1.00 77.88 88 GLY A C 1
ATOM 704 O O . GLY A 1 88 ? -23.109 -1.692 10.726 1.00 77.88 88 GLY A O 1
ATOM 705 N N . TYR A 1 89 ? -23.279 -0.87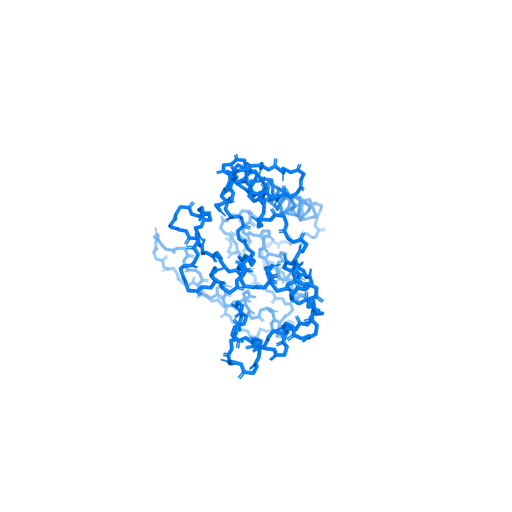5 12.799 1.00 75.12 89 TYR A N 1
ATOM 706 C CA . TYR A 1 89 ? -22.691 0.420 12.456 1.00 75.12 89 TYR A CA 1
ATOM 707 C C . TYR A 1 89 ? -21.198 0.315 12.117 1.00 75.12 89 TYR A C 1
ATOM 709 O O . TYR A 1 89 ? -20.734 0.942 11.163 1.00 75.12 89 TYR A O 1
ATOM 717 N N . ALA A 1 90 ? -20.437 -0.488 12.865 1.00 62.81 90 ALA A N 1
ATOM 718 C CA . ALA A 1 90 ? -19.022 -0.722 12.589 1.00 62.81 90 ALA A CA 1
ATOM 719 C C . ALA A 1 90 ? -18.814 -1.439 11.244 1.00 62.81 90 ALA A C 1
ATOM 721 O O . ALA A 1 90 ? -17.907 -1.081 10.482 1.00 62.81 90 ALA A O 1
ATOM 722 N N . GLU A 1 91 ? -19.670 -2.412 10.931 1.00 76.38 91 GLU A N 1
ATOM 723 C CA . GLU A 1 91 ? -19.675 -3.105 9.643 1.00 76.38 91 GLU A CA 1
ATOM 724 C C . GLU A 1 91 ? -20.028 -2.146 8.498 1.00 76.38 91 GLU A C 1
ATOM 726 O O . GLU A 1 91 ? -19.277 -2.051 7.522 1.00 76.38 91 GLU A O 1
ATOM 731 N N . PHE A 1 92 ? -21.094 -1.354 8.657 1.00 86.38 92 PHE A N 1
ATOM 732 C CA . PHE A 1 92 ? -21.492 -0.326 7.695 1.00 86.38 92 PHE A CA 1
ATOM 733 C C . PHE A 1 92 ? -20.358 0.666 7.415 1.00 86.38 92 PHE A C 1
ATOM 735 O O . PHE A 1 92 ? -20.016 0.898 6.256 1.00 86.38 92 PHE A O 1
ATOM 742 N N . TYR A 1 93 ? -19.739 1.225 8.457 1.00 79.69 93 TYR A N 1
ATOM 743 C CA . TYR A 1 93 ? -18.664 2.207 8.300 1.00 79.69 93 TYR A CA 1
ATOM 744 C C . TYR A 1 93 ? -17.441 1.608 7.594 1.00 79.69 93 TYR A C 1
ATOM 746 O O . TYR A 1 93 ? -16.825 2.251 6.741 1.00 79.69 93 TYR A O 1
ATOM 754 N N . SER A 1 94 ? -17.104 0.356 7.910 1.00 76.94 94 SER A N 1
ATOM 755 C CA . SER A 1 94 ? -16.011 -0.364 7.250 1.00 76.94 94 SER A CA 1
ATOM 756 C C . SER A 1 94 ? -16.298 -0.582 5.763 1.00 76.94 94 SER A C 1
ATOM 758 O O . SER A 1 94 ? -15.419 -0.348 4.928 1.00 76.94 94 SER A O 1
ATOM 760 N N . ALA A 1 95 ? -17.530 -0.971 5.420 1.00 90.00 95 ALA A N 1
ATOM 761 C CA . ALA A 1 95 ? -17.966 -1.127 4.037 1.00 90.00 95 ALA A CA 1
ATOM 762 C C . ALA A 1 95 ? -17.937 0.213 3.286 1.00 90.00 95 ALA A C 1
ATOM 764 O O . ALA A 1 95 ? -17.305 0.306 2.234 1.00 90.00 95 ALA A O 1
ATOM 765 N N . GLU A 1 96 ? -18.526 1.269 3.855 1.00 92.94 96 GLU A N 1
ATOM 766 C CA . GLU A 1 96 ? -18.567 2.610 3.260 1.00 92.94 96 GLU A CA 1
ATOM 767 C C . GLU A 1 96 ? -17.153 3.163 3.002 1.00 92.94 96 GL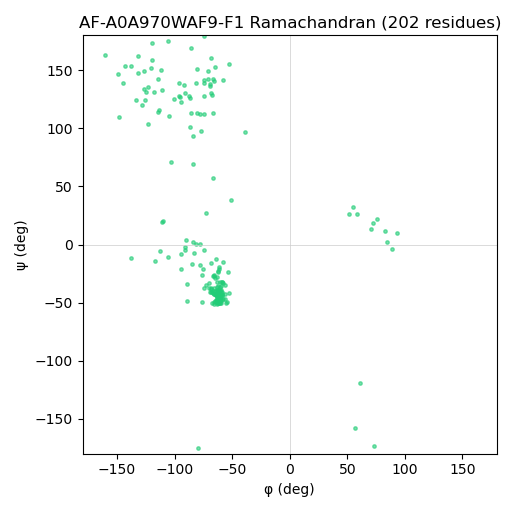U A C 1
ATOM 769 O O . GLU A 1 96 ? -16.860 3.699 1.926 1.00 92.94 96 GLU A O 1
ATOM 774 N N . LEU A 1 97 ? -16.237 3.002 3.964 1.00 86.38 97 LEU A N 1
ATOM 775 C CA . LEU A 1 97 ? -14.843 3.409 3.807 1.00 86.38 97 LEU A CA 1
ATOM 776 C C . LEU A 1 97 ? -14.155 2.623 2.685 1.00 86.38 97 LEU A C 1
ATOM 778 O O . LEU A 1 97 ? -13.469 3.221 1.851 1.00 86.38 97 LEU A O 1
ATOM 782 N N . ALA A 1 98 ? -14.357 1.304 2.628 1.00 91.12 98 ALA A N 1
ATOM 783 C CA . ALA A 1 98 ? -13.807 0.467 1.567 1.00 91.12 98 ALA A CA 1
ATOM 784 C C . ALA A 1 98 ? -14.311 0.903 0.180 1.00 91.12 98 ALA A C 1
ATOM 786 O O . ALA A 1 98 ? -13.526 0.945 -0.773 1.00 91.12 98 ALA A O 1
ATOM 787 N N . GLU A 1 99 ? -15.582 1.295 0.058 1.00 93.88 99 GLU A N 1
ATOM 788 C CA . GLU A 1 99 ? -16.136 1.827 -1.190 1.00 93.88 99 GLU A CA 1
ATOM 789 C C . GLU A 1 99 ? -15.469 3.138 -1.605 1.00 93.88 99 GLU A C 1
ATOM 791 O O . GLU A 1 99 ? -15.037 3.276 -2.753 1.00 93.88 99 GLU A O 1
ATOM 796 N N . LYS A 1 100 ? -15.333 4.088 -0.671 1.00 92.88 100 LYS A N 1
ATOM 797 C CA . LYS A 1 100 ? -14.687 5.385 -0.926 1.00 92.88 100 LYS A CA 1
ATOM 798 C C . LYS A 1 100 ? -13.231 5.208 -1.354 1.00 92.88 100 LYS A C 1
ATOM 800 O O . LYS A 1 100 ? -12.802 5.837 -2.323 1.00 92.88 100 LYS A O 1
ATOM 805 N N . VAL A 1 101 ? -12.486 4.324 -0.687 1.00 92.38 101 VAL A N 1
ATOM 806 C CA . VAL A 1 101 ? -11.097 3.997 -1.047 1.00 92.38 101 VAL A CA 1
ATOM 807 C C . VAL A 1 101 ? -11.036 3.384 -2.443 1.00 92.38 101 VAL A C 1
ATOM 809 O O . VAL A 1 101 ? -10.278 3.860 -3.288 1.00 92.38 101 VAL A O 1
ATOM 812 N N . ARG A 1 102 ? -11.862 2.371 -2.727 1.00 91.75 102 ARG A N 1
ATOM 813 C CA . ARG A 1 102 ? -11.913 1.715 -4.042 1.00 91.75 102 ARG A CA 1
ATOM 814 C C . ARG A 1 102 ? -12.249 2.703 -5.156 1.00 91.75 102 ARG A C 1
ATOM 816 O O . ARG A 1 102 ? -11.620 2.646 -6.213 1.00 91.75 102 ARG A O 1
ATOM 823 N N . ARG A 1 103 ? -13.182 3.629 -4.918 1.00 93.50 103 ARG A N 1
ATOM 824 C CA . ARG A 1 103 ? -13.525 4.699 -5.863 1.00 93.50 103 ARG A CA 1
ATOM 825 C C . ARG A 1 103 ? -12.334 5.621 -6.122 1.00 93.50 103 ARG A C 1
ATOM 827 O O . ARG A 1 103 ? -11.972 5.807 -7.277 1.00 93.50 103 ARG A O 1
ATOM 834 N N . GLY A 1 104 ? -11.667 6.111 -5.076 1.00 93.94 104 GLY A N 1
ATOM 835 C CA . GLY A 1 104 ? -10.493 6.979 -5.228 1.00 93.94 104 GLY A CA 1
ATOM 836 C C . GLY A 1 104 ? -9.328 6.302 -5.962 1.00 93.94 104 GLY A C 1
ATOM 837 O O . GLY A 1 104 ? -8.695 6.910 -6.823 1.00 93.94 104 GLY A O 1
ATOM 838 N N . LEU A 1 105 ? -9.072 5.019 -5.681 1.00 93.44 105 LEU A N 1
ATOM 839 C CA . LEU A 1 105 ? -8.087 4.230 -6.429 1.00 93.44 105 LEU A CA 1
ATOM 840 C C . LEU A 1 105 ? -8.508 4.070 -7.896 1.00 93.44 105 LEU A C 1
ATOM 842 O O . LEU A 1 105 ? -7.698 4.256 -8.797 1.00 93.44 105 LEU A O 1
ATOM 846 N N . THR A 1 106 ? -9.780 3.784 -8.157 1.00 92.62 106 THR A N 1
ATOM 847 C CA . THR A 1 106 ? -10.307 3.650 -9.523 1.00 92.62 106 THR A CA 1
ATOM 848 C C . THR A 1 106 ? -10.153 4.946 -10.323 1.00 92.62 106 THR A C 1
ATOM 850 O O . THR A 1 106 ? -9.637 4.919 -11.435 1.00 92.62 106 THR A O 1
ATOM 853 N N . GLU A 1 107 ? -10.512 6.094 -9.747 1.00 94.25 107 GLU A N 1
ATOM 854 C CA . GLU A 1 107 ? -10.366 7.406 -10.392 1.00 94.25 107 GLU A CA 1
ATOM 855 C C . GLU A 1 107 ? -8.905 7.756 -10.694 1.00 94.25 107 GLU A C 1
ATOM 857 O O . GLU A 1 107 ? -8.598 8.262 -11.771 1.00 94.25 107 GLU A O 1
ATOM 862 N N . ASN A 1 108 ? -7.989 7.467 -9.768 1.00 92.81 108 ASN A N 1
ATOM 863 C CA . ASN A 1 108 ? -6.558 7.627 -10.014 1.00 92.81 108 ASN A CA 1
ATOM 864 C C . ASN A 1 108 ? -6.084 6.718 -11.149 1.00 92.81 108 ASN A C 1
ATOM 866 O O . ASN A 1 108 ? -5.335 7.170 -12.012 1.00 92.81 108 ASN A O 1
ATOM 870 N N . ALA A 1 109 ? -6.541 5.462 -11.167 1.00 92.06 109 ALA A N 1
ATOM 871 C CA . ALA A 1 109 ? -6.162 4.514 -12.200 1.00 92.06 109 ALA A CA 1
ATOM 872 C C . ALA A 1 109 ? -6.629 4.965 -13.582 1.00 92.06 109 ALA A C 1
ATOM 874 O O . ALA A 1 109 ? -5.831 4.920 -14.505 1.00 92.06 109 ALA A O 1
ATOM 875 N N . LEU A 1 110 ? -7.867 5.457 -13.705 1.00 91.75 110 LEU A N 1
ATOM 876 C CA . LEU A 1 110 ? -8.419 6.009 -14.950 1.00 91.75 110 LEU A CA 1
ATOM 877 C C . LEU A 1 110 ? -7.665 7.249 -15.448 1.00 91.75 110 LEU A C 1
ATOM 879 O O . LEU A 1 110 ? -7.691 7.545 -16.635 1.00 91.75 110 LEU A O 1
ATOM 883 N N . LYS A 1 111 ? -6.984 7.964 -14.549 1.00 91.25 111 LYS A N 1
ATOM 884 C CA . LYS A 1 111 ? -6.118 9.101 -14.882 1.00 91.25 111 LYS A CA 1
ATOM 885 C C . LYS A 1 111 ? -4.669 8.687 -15.157 1.00 91.25 111 LYS A C 1
ATOM 887 O O . LYS A 1 111 ? -3.837 9.569 -15.290 1.00 91.25 111 LYS A O 1
ATOM 892 N N . GLY A 1 112 ? -4.331 7.395 -15.155 1.00 89.31 112 GLY A N 1
ATOM 893 C CA . GLY A 1 112 ? -2.947 6.924 -15.310 1.00 89.31 112 GLY A CA 1
ATOM 894 C C . GLY A 1 112 ? -2.043 7.199 -14.099 1.00 89.31 112 GLY A C 1
ATOM 895 O O . GLY A 1 112 ? -0.823 7.076 -14.187 1.00 89.31 112 GLY A O 1
ATOM 896 N N . LYS A 1 113 ? -2.613 7.564 -12.943 1.00 92.06 113 LYS A N 1
ATOM 897 C CA . LYS A 1 113 ? -1.847 7.840 -11.722 1.00 92.06 113 LYS A CA 1
ATOM 898 C C . LYS A 1 113 ? -1.495 6.547 -10.993 1.00 92.06 113 LYS A C 1
ATOM 900 O O . LYS A 1 113 ? -2.333 5.662 -10.807 1.00 92.06 113 LYS A O 1
ATOM 905 N N . ALA A 1 114 ? -0.267 6.475 -10.491 1.00 90.88 114 ALA A N 1
ATOM 906 C CA . ALA A 1 114 ? 0.239 5.343 -9.731 1.00 90.88 114 ALA A CA 1
ATOM 907 C C . ALA A 1 114 ? -0.491 5.192 -8.382 1.00 90.88 114 ALA A C 1
ATOM 909 O O . ALA A 1 114 ? -0.333 5.997 -7.455 1.00 90.88 114 ALA A O 1
ATOM 910 N N . ASN A 1 115 ? -1.253 4.106 -8.245 1.00 88.38 115 ASN A N 1
ATOM 911 C CA . ASN A 1 115 ? -1.959 3.738 -7.016 1.00 88.38 115 ASN A CA 1
ATOM 912 C C . ASN A 1 115 ? -1.065 2.975 -6.033 1.00 88.38 115 ASN A C 1
ATOM 914 O O . ASN A 1 115 ? -1.259 1.786 -5.791 1.00 88.38 115 ASN A O 1
ATOM 918 N N . GLY A 1 116 ? -0.084 3.664 -5.447 1.00 79.94 116 GLY A N 1
ATOM 919 C CA . GLY A 1 116 ? 0.819 3.054 -4.466 1.00 79.94 116 GLY A CA 1
ATOM 920 C C . GLY A 1 116 ? 1.547 1.811 -5.003 1.00 79.94 116 GLY A C 1
ATOM 921 O O . GLY A 1 116 ? 1.713 1.645 -6.208 1.00 79.94 116 GLY A O 1
ATOM 922 N N . GLY A 1 117 ? 2.007 0.943 -4.099 1.00 79.75 117 GLY A N 1
ATOM 923 C CA . GLY A 1 117 ? 2.762 -0.257 -4.467 1.00 79.75 117 GLY A CA 1
ATOM 924 C C . GLY A 1 117 ? 4.196 0.025 -4.934 1.00 79.75 117 GLY A C 1
ATOM 925 O O . GLY A 1 117 ? 4.702 1.145 -4.833 1.00 79.75 117 GLY A O 1
ATOM 926 N N . SER A 1 118 ? 4.875 -1.026 -5.401 1.00 79.44 118 SER A N 1
ATOM 927 C CA . SER A 1 118 ? 6.233 -0.903 -5.939 1.00 79.44 118 SER A CA 1
ATOM 928 C C . SER A 1 118 ? 6.190 -0.266 -7.321 1.00 79.44 118 SER A C 1
ATOM 930 O O . SER A 1 118 ? 5.506 -0.766 -8.213 1.00 79.44 118 SER A O 1
ATOM 932 N N . ILE A 1 119 ? 6.975 0.790 -7.511 1.00 88.88 119 ILE A N 1
ATOM 933 C CA . ILE A 1 119 ? 7.251 1.348 -8.835 1.00 88.88 119 ILE A CA 1
ATOM 934 C C . ILE A 1 119 ? 8.156 0.356 -9.580 1.00 88.88 119 ILE A C 1
ATOM 936 O O . ILE A 1 119 ? 8.991 -0.316 -8.963 1.00 88.88 119 ILE A O 1
ATOM 940 N N . ALA A 1 120 ? 7.932 0.196 -10.884 1.00 91.38 120 ALA A N 1
ATOM 941 C CA . ALA A 1 120 ? 8.784 -0.639 -11.722 1.00 91.38 120 ALA A CA 1
ATOM 942 C C . ALA A 1 120 ? 10.188 -0.017 -11.820 1.00 91.38 120 ALA A C 1
ATOM 944 O O . ALA A 1 120 ? 10.323 1.201 -11.864 1.00 91.38 120 ALA A O 1
ATOM 945 N N . TYR A 1 121 ? 11.231 -0.849 -11.830 1.00 94.31 121 TYR A N 1
ATOM 946 C CA . TYR A 1 121 ? 12.614 -0.378 -11.968 1.00 94.31 121 TYR A CA 1
ATOM 947 C C . TYR A 1 121 ? 12.772 0.418 -13.274 1.00 94.31 121 TYR A C 1
ATOM 949 O O . TYR A 1 121 ? 12.165 0.031 -14.269 1.00 94.31 121 TYR A O 1
ATOM 957 N N . GLY A 1 122 ? 13.540 1.506 -13.290 1.00 93.69 122 GLY A N 1
ATOM 958 C CA . GLY A 1 122 ? 13.597 2.419 -14.440 1.00 93.69 122 GLY A CA 1
ATOM 959 C C . GLY A 1 122 ? 12.567 3.549 -14.417 1.00 93.69 122 GLY A C 1
ATOM 960 O O . GLY A 1 122 ? 12.613 4.420 -15.279 1.00 93.69 122 GLY A O 1
ATOM 961 N N . TYR A 1 123 ? 11.670 3.573 -13.428 1.00 94.75 123 TYR A N 1
ATOM 962 C CA . TYR A 1 123 ? 10.674 4.628 -13.273 1.00 94.75 123 TYR A CA 1
ATOM 963 C C . TYR A 1 123 ? 10.709 5.255 -11.880 1.00 94.75 123 TYR A C 1
ATOM 965 O O . TYR A 1 123 ? 10.943 4.590 -10.869 1.00 94.75 123 TYR A O 1
ATOM 973 N N . ILE A 1 124 ? 10.362 6.536 -11.830 1.00 93.38 124 ILE A N 1
ATOM 974 C CA . ILE A 1 124 ? 10.005 7.279 -10.622 1.00 93.38 124 ILE A CA 1
ATOM 975 C C . ILE A 1 124 ? 8.572 7.805 -10.747 1.00 93.38 124 ILE A C 1
ATOM 977 O O . ILE A 1 124 ? 7.925 7.675 -11.785 1.00 93.38 124 ILE A O 1
ATOM 981 N N . LYS A 1 125 ? 8.055 8.385 -9.664 1.00 92.94 125 LYS A N 1
ATOM 982 C CA . LYS A 1 125 ? 6.786 9.115 -9.679 1.00 92.94 125 LYS A CA 1
ATOM 983 C C . LYS A 1 125 ? 7.032 10.586 -9.395 1.00 92.94 125 LYS A C 1
ATOM 985 O O . LYS A 1 125 ? 7.853 10.912 -8.536 1.00 92.94 125 LYS A O 1
ATOM 990 N N . ASP A 1 126 ? 6.294 11.455 -10.065 1.00 93.12 126 ASP A N 1
ATOM 991 C CA . ASP A 1 126 ? 6.289 12.877 -9.736 1.00 93.12 126 ASP A CA 1
ATOM 992 C C . ASP A 1 126 ? 5.397 13.189 -8.516 1.00 93.12 126 ASP A C 1
ATOM 994 O O . ASP A 1 126 ? 4.838 12.304 -7.854 1.00 93.12 126 ASP A O 1
ATOM 998 N N . LYS A 1 127 ? 5.262 14.484 -8.208 1.00 92.12 127 LYS A N 1
ATOM 999 C CA . LYS A 1 127 ? 4.408 14.982 -7.118 1.00 92.12 127 LYS A CA 1
ATOM 1000 C C . LYS A 1 127 ? 2.925 14.668 -7.339 1.00 92.12 127 LYS A C 1
ATOM 1002 O O . LYS A 1 127 ? 2.185 14.512 -6.368 1.00 92.12 127 LYS A O 1
ATOM 1007 N N . GLU A 1 128 ? 2.497 14.551 -8.591 1.00 92.19 128 GLU A N 1
ATOM 1008 C CA . GLU A 1 128 ? 1.115 14.277 -8.981 1.00 92.19 128 GLU A CA 1
ATOM 1009 C C . GLU A 1 128 ? 0.797 12.784 -9.125 1.00 92.19 128 GLU A C 1
ATOM 1011 O O . GLU A 1 128 ? -0.376 12.429 -9.307 1.00 92.19 128 GLU A O 1
ATOM 1016 N N . ARG A 1 129 ? 1.814 11.934 -8.924 1.00 92.06 129 ARG A N 1
ATOM 1017 C CA . ARG A 1 129 ? 1.809 10.468 -8.987 1.00 92.06 129 ARG A CA 1
ATOM 1018 C C . ARG A 1 129 ? 1.777 9.892 -10.403 1.00 92.06 129 ARG A C 1
ATOM 1020 O O . ARG A 1 129 ? 1.392 8.732 -10.545 1.00 92.06 129 ARG A O 1
ATOM 1027 N N . PHE A 1 130 ? 2.185 10.637 -11.423 1.00 92.75 130 PHE A N 1
ATOM 1028 C CA . PHE A 1 130 ? 2.414 10.056 -12.748 1.00 92.75 130 PHE A CA 1
ATOM 1029 C C . PHE A 1 130 ? 3.776 9.371 -12.814 1.00 92.75 130 PHE A C 1
ATOM 1031 O O . PHE A 1 130 ? 4.702 9.745 -12.089 1.00 92.75 130 PHE A O 1
ATOM 1038 N N . PHE A 1 131 ? 3.877 8.346 -13.660 1.00 93.56 131 PHE A N 1
ATOM 1039 C CA . PHE A 1 131 ? 5.146 7.686 -13.945 1.00 93.56 131 PHE A CA 1
ATOM 1040 C C . PHE A 1 131 ? 6.043 8.627 -14.743 1.00 93.56 131 PHE A C 1
ATOM 1042 O O . PHE A 1 131 ? 5.591 9.280 -15.676 1.00 93.56 131 PHE A O 1
ATOM 1049 N N . GLN A 1 132 ? 7.313 8.675 -14.366 1.00 94.94 132 GLN A N 1
ATOM 1050 C CA . GLN A 1 132 ? 8.365 9.412 -15.050 1.00 94.94 132 GLN A CA 1
ATOM 1051 C C . GLN A 1 132 ? 9.560 8.479 -15.225 1.00 94.94 132 GLN A C 1
ATOM 1053 O O . GLN A 1 132 ? 9.803 7.616 -14.377 1.00 94.94 132 GLN A O 1
ATOM 1058 N N . ILE A 1 133 ? 10.306 8.646 -16.311 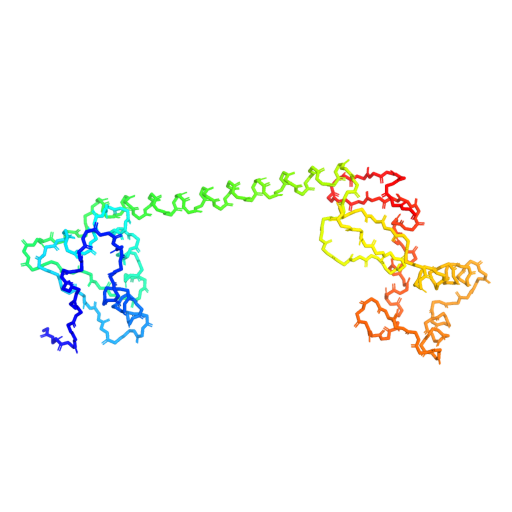1.00 95.56 133 ILE A N 1
ATOM 1059 C CA . ILE A 1 133 ? 11.516 7.861 -16.566 1.00 95.56 133 ILE A CA 1
ATOM 1060 C C . ILE A 1 133 ? 12.583 8.253 -15.540 1.00 95.56 133 ILE A C 1
ATOM 1062 O O . ILE A 1 133 ? 12.852 9.436 -15.331 1.00 95.56 133 ILE A O 1
ATOM 1066 N N . ASP A 1 134 ? 13.192 7.262 -14.891 1.00 94.88 134 ASP A N 1
ATOM 1067 C CA . ASP A 1 134 ? 14.344 7.494 -14.023 1.00 94.88 134 ASP A CA 1
ATOM 1068 C C . ASP A 1 134 ? 15.617 7.610 -14.877 1.00 94.88 134 ASP A C 1
ATOM 1070 O O . ASP A 1 134 ? 16.047 6.603 -15.446 1.00 94.88 134 ASP A O 1
ATOM 1074 N N . PRO A 1 135 ? 16.277 8.778 -14.949 1.00 94.38 135 PRO A N 1
ATOM 1075 C CA . PRO A 1 135 ? 17.475 8.939 -15.770 1.00 94.38 135 PRO A CA 1
ATOM 1076 C C . PRO A 1 135 ? 18.636 8.027 -15.343 1.00 94.38 135 PRO A C 1
ATOM 1078 O O . PRO A 1 135 ? 19.528 7.772 -16.148 1.00 94.38 135 PRO A O 1
ATOM 1081 N N . ILE A 1 136 ? 18.641 7.529 -14.101 1.00 92.31 136 ILE A N 1
ATOM 1082 C CA . ILE A 1 136 ? 19.710 6.673 -13.575 1.00 92.31 136 ILE A CA 1
ATOM 1083 C C . ILE A 1 136 ? 19.419 5.201 -13.863 1.00 92.31 136 ILE A C 1
ATOM 1085 O O . ILE A 1 136 ? 20.295 4.475 -14.330 1.00 92.31 136 ILE A O 1
ATOM 1089 N N . THR A 1 137 ? 18.200 4.741 -13.571 1.00 94.31 137 THR A N 1
ATOM 1090 C CA . THR A 1 137 ? 17.873 3.309 -13.655 1.00 94.31 137 THR A CA 1
ATOM 1091 C C . THR A 1 137 ? 17.246 2.889 -14.982 1.00 94.31 137 THR A C 1
ATOM 1093 O O . THR A 1 137 ? 17.347 1.717 -15.346 1.00 94.31 137 THR A O 1
ATOM 1096 N N . ALA A 1 138 ? 16.654 3.8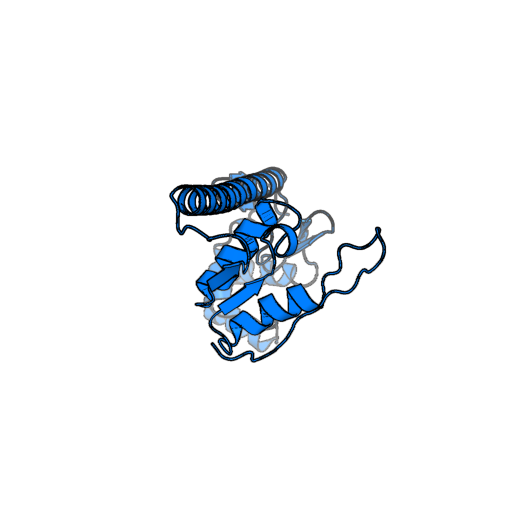06 -15.755 1.00 95.44 138 ALA A N 1
ATOM 1097 C CA . ALA A 1 138 ? 16.061 3.479 -17.053 1.00 95.44 138 ALA A CA 1
ATOM 1098 C C . ALA A 1 138 ? 17.075 2.972 -18.094 1.00 95.44 138 ALA A C 1
ATOM 1100 O O . ALA A 1 138 ? 16.760 1.987 -18.763 1.00 95.44 138 ALA A O 1
ATOM 1101 N N . PRO A 1 139 ? 18.303 3.525 -18.209 1.00 96.06 139 PRO A N 1
ATOM 1102 C CA . PRO A 1 139 ? 19.302 2.985 -19.134 1.00 96.06 139 PRO A CA 1
ATOM 1103 C C . PRO A 1 139 ? 19.632 1.510 -18.869 1.00 96.06 139 PRO A C 1
ATOM 1105 O O . PRO A 1 139 ? 19.851 0.745 -19.803 1.00 96.06 139 PRO A O 1
ATOM 1108 N N . ILE A 1 140 ? 19.599 1.086 -17.601 1.00 95.56 140 ILE A N 1
ATOM 1109 C CA . ILE A 1 140 ? 19.836 -0.309 -17.205 1.00 95.56 140 ILE A CA 1
ATOM 1110 C C . ILE A 1 140 ? 18.692 -1.205 -17.692 1.00 95.56 140 ILE A C 1
ATOM 1112 O O . ILE A 1 140 ? 18.929 -2.324 -18.134 1.00 95.56 140 ILE A O 1
ATOM 1116 N N . VAL A 1 141 ? 17.446 -0.724 -17.639 1.00 96.12 141 VAL A N 1
ATOM 1117 C CA . VAL A 1 141 ? 16.301 -1.459 -18.195 1.00 96.12 141 VAL A CA 1
ATOM 1118 C C . VAL A 1 141 ? 16.491 -1.669 -19.693 1.00 96.12 141 VAL A C 1
ATOM 1120 O O . VAL A 1 141 ? 16.384 -2.802 -20.157 1.00 96.12 141 VAL A O 1
ATOM 1123 N N . VAL A 1 142 ? 16.829 -0.613 -20.436 1.00 96.19 142 VAL A N 1
ATOM 1124 C CA . VAL A 1 142 ? 17.095 -0.707 -21.881 1.00 96.19 142 VAL A CA 1
ATOM 1125 C C . VAL A 1 142 ? 18.202 -1.729 -22.158 1.00 96.19 142 VAL A C 1
ATOM 1127 O O . VAL A 1 142 ? 18.007 -2.639 -22.961 1.00 96.19 142 VAL A O 1
ATOM 1130 N N . GLU A 1 143 ? 19.310 -1.663 -21.415 1.00 96.06 143 GLU A N 1
ATOM 1131 C CA . GLU A 1 143 ? 20.427 -2.611 -21.517 1.00 96.06 143 GLU A CA 1
ATOM 1132 C C . GLU A 1 143 ? 19.983 -4.072 -21.307 1.00 96.06 143 GLU A C 1
ATOM 1134 O O . GLU A 1 143 ? 20.405 -4.970 -22.043 1.00 96.06 143 GLU A O 1
ATOM 1139 N N . ILE A 1 144 ? 19.111 -4.323 -20.324 1.00 96.50 144 ILE A N 1
ATOM 1140 C CA . ILE A 1 144 ? 18.564 -5.655 -20.027 1.00 96.50 144 ILE A CA 1
ATOM 1141 C C . ILE A 1 144 ? 17.737 -6.178 -21.203 1.00 96.50 144 ILE A C 1
ATOM 1143 O O . ILE A 1 144 ? 17.943 -7.318 -21.631 1.00 96.50 144 ILE A O 1
ATOM 1147 N N . PHE A 1 145 ? 16.812 -5.368 -21.726 1.00 97.25 145 PHE A N 1
ATOM 1148 C CA . PHE A 1 145 ? 15.960 -5.761 -22.851 1.00 97.25 145 PHE A CA 1
ATOM 1149 C C . PHE A 1 145 ? 16.785 -6.008 -24.117 1.00 97.25 145 PHE A C 1
ATOM 1151 O O . PHE A 1 145 ? 16.581 -7.024 -24.781 1.00 97.25 145 PHE A O 1
ATOM 1158 N N . GLU A 1 146 ? 17.767 -5.154 -24.409 1.00 97.38 146 GLU A N 1
ATOM 1159 C CA . GLU A 1 146 ? 18.678 -5.343 -25.540 1.00 97.38 146 GLU A CA 1
ATOM 1160 C C . GLU A 1 146 ? 19.546 -6.598 -25.404 1.00 97.38 146 GLU A C 1
ATOM 1162 O O . GLU A 1 146 ? 19.760 -7.329 -26.372 1.00 97.38 146 GLU A O 1
ATOM 1167 N N . SER A 1 147 ? 20.082 -6.856 -24.212 1.00 96.19 147 SER A N 1
ATOM 1168 C CA . SER A 1 147 ? 20.904 -8.044 -23.963 1.00 96.19 147 SER A CA 1
ATOM 1169 C C . SER A 1 147 ? 20.083 -9.315 -24.157 1.00 96.19 147 SER A C 1
ATOM 1171 O O . SER A 1 147 ? 20.539 -10.266 -24.793 1.00 96.19 147 SER A O 1
ATOM 1173 N N . TYR A 1 148 ? 18.842 -9.310 -23.667 1.00 97.00 148 TYR A N 1
ATOM 1174 C CA . TYR A 1 148 ? 17.917 -10.421 -23.851 1.00 97.00 148 TYR A CA 1
ATOM 1175 C C . TYR A 1 148 ? 17.536 -10.609 -25.326 1.00 97.00 148 TYR A C 1
ATOM 1177 O O . TYR A 1 148 ? 17.562 -11.736 -25.819 1.00 97.00 148 TYR A O 1
ATOM 1185 N N . SER A 1 149 ? 17.273 -9.526 -26.070 1.00 96.50 149 SER A N 1
ATOM 1186 C CA . SER A 1 149 ? 16.966 -9.609 -27.507 1.00 96.50 149 SER A CA 1
ATOM 1187 C C . SER A 1 149 ? 18.146 -10.107 -28.345 1.00 96.50 149 SER A C 1
ATOM 1189 O O . SER A 1 149 ? 17.941 -10.716 -29.390 1.00 96.50 149 SER A O 1
ATOM 1191 N N . LYS A 1 150 ? 19.385 -9.885 -27.884 1.00 96.75 150 LYS A N 1
ATOM 1192 C CA . LYS A 1 150 ? 20.621 -10.416 -28.489 1.00 96.75 150 LYS A CA 1
ATOM 1193 C C . LYS A 1 150 ? 20.878 -11.895 -28.141 1.00 96.75 150 LYS A C 1
ATOM 1195 O O . LYS A 1 150 ? 21.875 -12.453 -28.587 1.00 96.75 150 LYS A O 1
ATOM 1200 N N . GLY A 1 151 ? 19.997 -12.535 -27.366 1.00 95.56 151 GLY A N 1
ATOM 1201 C CA . GLY A 1 151 ? 20.069 -13.959 -27.025 1.00 95.56 151 GLY A CA 1
ATOM 1202 C C . GLY A 1 151 ? 20.791 -14.277 -25.712 1.00 95.56 151 GLY A C 1
ATOM 1203 O O . GLY A 1 151 ? 21.045 -15.450 -25.433 1.00 95.56 151 GLY A O 1
ATOM 1204 N N . ALA A 1 152 ? 21.121 -13.277 -24.887 1.00 96.12 152 ALA A N 1
ATOM 1205 C CA . ALA A 1 152 ? 21.713 -13.532 -23.577 1.00 96.12 152 ALA A CA 1
ATOM 1206 C C . ALA A 1 152 ? 20.721 -14.252 -22.649 1.00 96.12 152 ALA A C 1
ATOM 1208 O O . ALA A 1 152 ? 19.531 -13.929 -22.593 1.00 96.12 152 ALA A O 1
ATOM 1209 N N . THR A 1 153 ? 21.217 -15.211 -21.864 1.00 97.19 153 THR A N 1
ATOM 1210 C CA . THR A 1 153 ? 20.394 -15.871 -20.846 1.00 97.19 153 THR A CA 1
ATOM 1211 C C . THR A 1 153 ? 20.108 -14.913 -19.689 1.00 97.19 153 THR A C 1
ATOM 1213 O O . THR A 1 153 ? 20.932 -14.067 -19.337 1.00 97.19 153 THR A O 1
ATOM 1216 N N . ILE A 1 154 ? 18.954 -15.072 -19.033 1.00 96.19 154 ILE A N 1
ATOM 1217 C CA . ILE A 1 154 ? 18.591 -14.255 -17.859 1.00 96.19 154 ILE A CA 1
ATOM 1218 C C . ILE A 1 154 ? 19.662 -14.366 -16.762 1.00 96.19 154 ILE A C 1
ATOM 1220 O O . ILE A 1 154 ? 19.955 -13.385 -16.083 1.00 96.19 154 ILE A O 1
ATOM 1224 N N . GLN A 1 155 ? 20.276 -15.543 -16.609 1.00 97.12 155 GLN A N 1
ATOM 1225 C CA . GLN A 1 155 ? 21.362 -15.757 -15.656 1.00 97.12 155 GLN A CA 1
ATOM 1226 C C . GLN A 1 155 ? 22.597 -14.911 -15.989 1.00 97.12 155 GLN A C 1
ATOM 1228 O O . GLN A 1 155 ? 23.104 -14.235 -15.097 1.00 97.12 155 GLN A O 1
ATOM 1233 N N . ALA A 1 156 ? 23.026 -14.882 -17.255 1.00 96.69 156 ALA A N 1
ATOM 1234 C CA . ALA A 1 156 ? 24.157 -14.062 -17.689 1.00 96.69 156 ALA A CA 1
ATOM 1235 C C . ALA A 1 156 ? 23.893 -12.560 -17.485 1.00 96.69 156 ALA A C 1
ATOM 1237 O O . ALA A 1 156 ? 24.774 -11.827 -17.039 1.00 96.69 156 ALA A O 1
ATOM 1238 N N . ILE A 1 157 ? 22.659 -12.106 -17.739 1.00 96.88 157 ILE A N 1
ATOM 1239 C CA . ILE A 1 157 ? 22.251 -10.717 -17.480 1.00 96.88 157 ILE A CA 1
ATOM 1240 C C . ILE A 1 157 ? 22.351 -10.403 -15.982 1.00 96.88 157 ILE A C 1
ATOM 1242 O O . ILE A 1 157 ? 22.977 -9.422 -15.594 1.00 96.88 157 ILE A O 1
ATOM 1246 N N . VAL A 1 158 ? 21.773 -11.247 -15.122 1.00 97.06 158 VAL A N 1
ATOM 1247 C CA . VAL A 1 158 ? 21.809 -11.056 -13.662 1.00 97.06 158 VAL A CA 1
ATOM 1248 C C . VAL A 1 158 ? 23.242 -11.021 -13.129 1.00 97.06 158 VAL A C 1
ATOM 1250 O O . VAL A 1 158 ? 23.559 -10.189 -12.279 1.00 97.06 158 VAL A O 1
ATOM 1253 N N . GLU A 1 159 ? 24.101 -11.914 -13.611 1.00 96.81 159 GLU A N 1
ATOM 1254 C CA . GLU A 1 159 ? 25.508 -11.969 -13.224 1.00 96.81 159 GLU A CA 1
ATOM 1255 C C . GLU A 1 159 ? 26.256 -10.698 -13.641 1.00 96.81 159 GLU A C 1
ATOM 1257 O O . GLU A 1 159 ? 26.905 -10.080 -12.800 1.00 96.81 159 GLU A O 1
ATOM 1262 N N . SER A 1 160 ? 26.080 -10.241 -14.885 1.00 96.31 160 SER A N 1
ATOM 1263 C CA . SER A 1 160 ? 26.645 -8.976 -15.374 1.00 96.31 160 SER A CA 1
ATOM 1264 C C . SER A 1 160 ? 26.246 -7.784 -14.493 1.00 96.31 160 SER A C 1
ATOM 1266 O O . SER A 1 160 ? 27.106 -7.029 -14.032 1.00 96.31 160 SER A O 1
ATOM 1268 N N . LEU A 1 161 ? 24.949 -7.644 -14.191 1.00 95.38 161 LEU A N 1
ATOM 1269 C CA . LEU A 1 161 ? 24.428 -6.547 -13.366 1.00 95.38 161 LEU A CA 1
ATOM 1270 C C . LEU A 1 161 ? 25.006 -6.575 -11.945 1.00 95.38 161 LEU A C 1
ATOM 1272 O O . LEU A 1 161 ? 25.451 -5.549 -11.429 1.00 95.38 161 LEU A O 1
ATOM 1276 N N . ASN A 1 162 ? 25.023 -7.751 -11.314 1.00 96.31 162 ASN A N 1
ATOM 1277 C CA . ASN A 1 162 ? 25.517 -7.908 -9.948 1.00 96.31 162 ASN A CA 1
ATOM 1278 C C . ASN A 1 162 ? 27.040 -7.729 -9.852 1.00 96.31 162 ASN A C 1
ATOM 1280 O O . ASN A 1 162 ? 27.509 -7.132 -8.884 1.00 96.31 162 ASN A O 1
ATOM 1284 N N . ASN A 1 163 ? 27.807 -8.194 -10.843 1.00 96.00 163 ASN A N 1
ATOM 1285 C CA . ASN A 1 163 ? 29.262 -8.015 -10.897 1.00 96.00 163 ASN A CA 1
ATOM 1286 C C . ASN A 1 163 ? 29.654 -6.538 -11.041 1.00 96.00 163 ASN A C 1
ATOM 1288 O O . ASN A 1 163 ? 30.693 -6.121 -10.538 1.00 96.00 163 ASN A O 1
ATOM 1292 N N . ARG A 1 164 ? 28.793 -5.727 -11.667 1.00 94.06 164 ARG A N 1
ATOM 1293 C CA . ARG A 1 164 ? 28.932 -4.264 -11.761 1.00 94.06 164 ARG A CA 1
ATOM 1294 C C . ARG A 1 164 ? 28.445 -3.516 -10.515 1.00 94.06 164 ARG A C 1
ATOM 1296 O O . ARG A 1 164 ? 28.494 -2.290 -10.492 1.00 94.06 164 ARG A O 1
ATOM 1303 N N . GLY A 1 165 ? 27.963 -4.225 -9.492 1.00 92.44 165 GLY A N 1
ATOM 1304 C CA . GLY A 1 165 ? 27.462 -3.625 -8.255 1.00 92.44 165 GLY A CA 1
ATOM 1305 C C . GLY A 1 165 ? 26.118 -2.905 -8.401 1.00 92.44 165 GLY A C 1
ATOM 1306 O O . GLY A 1 165 ? 25.779 -2.085 -7.549 1.00 92.44 165 GLY A O 1
ATOM 1307 N N . LEU A 1 166 ? 25.349 -3.185 -9.460 1.00 92.94 166 LEU A N 1
ATOM 1308 C CA . LEU A 1 166 ? 24.035 -2.577 -9.660 1.00 92.94 166 LEU A CA 1
ATOM 1309 C C . LEU A 1 166 ? 22.998 -3.192 -8.715 1.00 92.94 166 LEU A C 1
ATOM 1311 O O . LEU A 1 166 ? 22.935 -4.409 -8.524 1.00 92.94 166 LEU A O 1
ATOM 1315 N N . CYS A 1 167 ? 22.142 -2.334 -8.164 1.00 90.56 167 CYS A N 1
ATOM 1316 C CA . CYS A 1 167 ? 21.119 -2.716 -7.198 1.00 90.56 167 CYS A CA 1
ATOM 1317 C C . CYS A 1 167 ? 19.704 -2.575 -7.770 1.00 90.56 167 CYS A C 1
ATOM 1319 O O . CYS A 1 167 ? 19.423 -1.712 -8.603 1.00 90.56 167 CYS A O 1
ATOM 1321 N N . ASN A 1 168 ? 18.796 -3.415 -7.275 1.00 89.75 168 ASN A N 1
ATOM 1322 C CA . ASN A 1 168 ? 17.364 -3.361 -7.561 1.00 89.75 168 ASN A CA 1
ATOM 1323 C C . ASN A 1 168 ? 16.670 -2.191 -6.819 1.00 89.75 168 ASN A C 1
ATOM 1325 O O . ASN A 1 168 ? 17.292 -1.486 -6.027 1.00 89.75 168 ASN A O 1
ATOM 1329 N N . THR A 1 169 ? 15.353 -2.018 -7.009 1.00 84.94 169 THR A N 1
ATOM 1330 C CA . THR A 1 169 ? 14.551 -0.940 -6.377 1.00 84.94 169 THR A CA 1
ATOM 1331 C C . THR A 1 169 ? 14.571 -0.924 -4.841 1.00 84.94 169 THR A C 1
ATOM 1333 O O . THR A 1 169 ? 14.146 0.056 -4.236 1.00 84.94 169 THR A O 1
ATOM 1336 N N . ARG A 1 170 ? 15.018 -2.003 -4.191 1.00 86.00 170 ARG A N 1
ATOM 1337 C CA . ARG A 1 170 ? 15.119 -2.150 -2.730 1.00 86.00 170 ARG A CA 1
ATOM 1338 C C . ARG A 1 170 ? 16.570 -2.181 -2.242 1.00 86.00 170 ARG A C 1
ATOM 1340 O O . ARG A 1 170 ? 16.823 -2.680 -1.150 1.00 86.00 170 ARG A O 1
ATOM 1347 N N . ASN A 1 171 ? 17.517 -1.698 -3.046 1.00 87.75 171 ASN A N 1
ATOM 1348 C CA . ASN A 1 171 ? 18.955 -1.725 -2.757 1.00 87.75 171 ASN A CA 1
ATOM 1349 C C . ASN A 1 171 ? 19.528 -3.139 -2.531 1.00 87.75 171 ASN A C 1
ATOM 1351 O O . ASN A 1 171 ? 20.525 -3.309 -1.834 1.00 87.75 171 ASN A O 1
ATOM 1355 N N . GLY A 1 172 ? 18.899 -4.168 -3.107 1.00 91.31 172 GLY A N 1
ATOM 1356 C CA . GLY A 1 172 ? 19.394 -5.546 -3.087 1.00 91.31 172 GLY A CA 1
ATOM 1357 C C . GLY A 1 172 ? 19.974 -5.983 -4.433 1.00 91.31 172 GLY A C 1
ATOM 1358 O O . GLY A 1 172 ? 19.855 -5.280 -5.434 1.00 91.31 172 GLY A O 1
ATOM 1359 N N . LYS A 1 173 ? 20.539 -7.194 -4.478 1.00 94.38 173 LYS A N 1
ATOM 1360 C CA . LYS A 1 173 ? 21.033 -7.813 -5.720 1.00 94.38 173 LYS A CA 1
ATOM 1361 C C . LYS A 1 173 ? 19.901 -8.097 -6.711 1.00 94.38 173 LYS A C 1
ATOM 1363 O O . LYS A 1 173 ? 18.754 -8.353 -6.321 1.00 94.38 173 LYS A O 1
ATOM 1368 N N . PHE A 1 174 ? 20.227 -8.111 -7.998 1.00 95.75 174 PHE A N 1
ATOM 1369 C CA . PHE A 1 174 ? 19.340 -8.658 -9.016 1.00 95.75 174 PHE A CA 1
ATOM 1370 C C . PHE A 1 174 ? 19.245 -10.173 -8.860 1.00 95.75 174 PHE A C 1
ATOM 1372 O O . PHE A 1 174 ? 20.237 -10.862 -8.627 1.00 95.75 174 PHE A O 1
ATOM 1379 N N . THR A 1 175 ? 18.031 -10.695 -8.993 1.00 95.69 175 THR A N 1
ATOM 1380 C CA . THR A 1 175 ? 17.765 -12.134 -9.030 1.00 95.69 175 THR A CA 1
ATOM 1381 C C . THR A 1 175 ? 17.113 -12.484 -10.356 1.00 95.69 175 THR A C 1
ATOM 1383 O O . THR A 1 175 ? 16.495 -11.631 -11.000 1.00 95.69 175 THR A O 1
ATOM 1386 N N . ILE A 1 176 ? 17.191 -13.759 -10.740 1.00 95.75 176 ILE A N 1
ATOM 1387 C CA . ILE A 1 176 ? 16.537 -14.276 -11.950 1.00 95.75 176 ILE A CA 1
ATOM 1388 C C . ILE A 1 176 ? 15.047 -13.917 -11.955 1.00 95.75 176 ILE A C 1
ATOM 1390 O O . ILE A 1 176 ? 14.530 -13.474 -12.975 1.00 95.75 176 ILE A O 1
ATOM 1394 N N . ASN A 1 177 ? 14.364 -14.024 -10.810 1.00 95.56 177 ASN A N 1
ATOM 1395 C CA . ASN A 1 177 ? 12.942 -13.699 -10.709 1.00 95.56 177 ASN A CA 1
ATOM 1396 C C . ASN A 1 177 ? 12.660 -12.203 -10.941 1.00 95.56 177 ASN A C 1
ATOM 1398 O O . ASN A 1 177 ? 11.669 -11.861 -11.579 1.00 95.56 177 ASN A O 1
ATOM 1402 N N . ILE A 1 178 ? 13.529 -11.303 -10.464 1.00 94.31 178 ILE A N 1
ATOM 1403 C CA . ILE A 1 178 ? 13.376 -9.858 -10.700 1.00 94.31 178 ILE A CA 1
ATOM 1404 C C . ILE A 1 178 ? 13.471 -9.557 -12.197 1.00 94.31 178 ILE A C 1
ATOM 1406 O O . ILE A 1 178 ? 12.569 -8.924 -12.739 1.00 94.31 178 ILE A O 1
ATOM 1410 N N . VAL A 1 179 ? 14.515 -10.049 -12.869 1.00 95.50 179 VAL A N 1
ATOM 1411 C CA . VAL A 1 179 ? 14.714 -9.813 -14.309 1.00 95.50 179 VAL A CA 1
ATOM 1412 C C . VAL A 1 179 ? 13.627 -10.504 -15.139 1.00 95.50 179 VAL A C 1
ATOM 1414 O O . VAL A 1 179 ? 13.074 -9.904 -16.054 1.00 95.50 179 VAL A O 1
ATOM 1417 N N . THR A 1 180 ? 13.219 -11.720 -14.770 1.00 95.88 180 THR A N 1
ATOM 1418 C CA . THR A 1 180 ? 12.114 -12.430 -15.440 1.00 95.88 180 THR A CA 1
ATOM 1419 C C . THR A 1 180 ? 10.799 -11.654 -15.347 1.00 95.88 180 THR A C 1
ATOM 1421 O O . THR A 1 180 ? 10.084 -11.530 -16.339 1.00 95.88 180 THR A O 1
ATOM 1424 N N . ASN 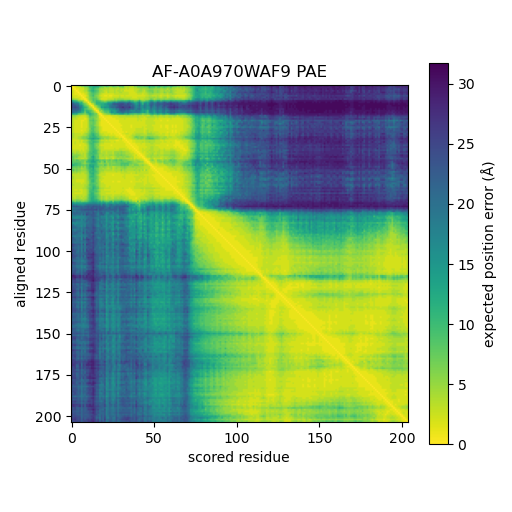A 1 181 ? 10.467 -11.118 -14.168 1.00 94.44 181 ASN A N 1
ATOM 1425 C CA . ASN A 1 181 ? 9.257 -10.313 -13.998 1.00 94.44 181 ASN A CA 1
ATOM 1426 C C . ASN A 1 181 ? 9.372 -8.958 -14.702 1.00 94.44 181 ASN A C 1
ATOM 1428 O O . ASN A 1 181 ? 8.371 -8.469 -15.216 1.00 94.44 181 ASN A O 1
ATOM 1432 N N . MET A 1 182 ? 10.575 -8.378 -14.766 1.00 95.31 182 MET A N 1
ATOM 1433 C CA . MET A 1 182 ? 10.848 -7.152 -15.515 1.00 95.31 182 MET A CA 1
ATOM 1434 C C . MET A 1 182 ? 10.539 -7.334 -17.005 1.00 95.31 182 MET A C 1
ATOM 1436 O O . MET A 1 182 ? 9.749 -6.571 -17.547 1.00 95.31 182 MET A O 1
ATOM 1440 N N . LEU A 1 183 ? 11.057 -8.394 -17.632 1.00 95.06 183 LEU A N 1
ATOM 1441 C CA . LEU A 1 183 ? 10.841 -8.690 -19.056 1.00 95.06 183 LEU A CA 1
ATOM 1442 C C . LEU A 1 183 ? 9.366 -8.952 -19.416 1.00 95.06 183 LEU A C 1
ATOM 1444 O O . LEU A 1 183 ? 8.971 -8.783 -20.565 1.00 95.06 183 LEU A O 1
ATOM 1448 N N . LYS A 1 184 ? 8.537 -9.355 -18.444 1.00 94.25 184 LYS A N 1
ATOM 1449 C CA . LYS A 1 184 ? 7.089 -9.587 -18.620 1.00 94.25 184 LYS A CA 1
ATOM 1450 C C . LYS A 1 184 ? 6.223 -8.377 -18.260 1.00 94.25 184 LYS A C 1
ATOM 1452 O O . LYS A 1 184 ? 5.006 -8.412 -18.445 1.00 94.25 184 LYS A O 1
ATOM 1457 N N . ASN A 1 185 ? 6.807 -7.335 -17.677 1.00 93.94 185 ASN A N 1
ATOM 1458 C CA . ASN A 1 185 ? 6.052 -6.218 -17.133 1.00 93.94 185 ASN A CA 1
ATOM 1459 C C . ASN A 1 185 ? 5.589 -5.286 -18.258 1.00 93.94 185 ASN A C 1
ATOM 1461 O O . ASN A 1 185 ? 6.387 -4.569 -18.857 1.00 93.94 185 ASN A O 1
ATOM 1465 N N . ARG A 1 186 ? 4.273 -5.250 -18.487 1.00 92.62 186 ARG A N 1
ATOM 1466 C CA . ARG A 1 186 ? 3.637 -4.454 -19.550 1.00 92.62 186 ARG A CA 1
ATOM 1467 C C . ARG A 1 186 ? 3.806 -2.937 -19.383 1.00 92.62 186 ARG A C 1
ATOM 1469 O O . ARG A 1 186 ? 3.600 -2.194 -20.331 1.00 92.62 186 ARG A O 1
ATOM 1476 N N . ARG A 1 187 ? 4.267 -2.463 -18.221 1.00 92.88 187 ARG A N 1
ATOM 1477 C CA . ARG A 1 187 ? 4.614 -1.044 -18.041 1.00 92.88 187 ARG A CA 1
ATOM 1478 C C . ARG A 1 187 ? 5.723 -0.580 -18.984 1.00 92.88 187 ARG A C 1
ATOM 1480 O O . ARG A 1 187 ? 5.673 0.556 -19.421 1.00 92.88 187 ARG A O 1
ATOM 1487 N N . TYR A 1 188 ? 6.661 -1.459 -19.348 1.00 94.94 188 TYR A N 1
ATOM 1488 C CA . TYR A 1 188 ? 7.748 -1.129 -20.280 1.00 94.94 188 TYR A CA 1
ATOM 1489 C C . TYR A 1 188 ? 7.304 -1.025 -21.747 1.00 94.94 188 TYR A C 1
ATOM 1491 O O . TYR A 1 188 ? 8.111 -0.675 -22.599 1.00 94.94 188 TYR A O 1
ATOM 1499 N N . ILE A 1 189 ? 6.038 -1.333 -22.048 1.00 93.50 189 ILE A N 1
ATOM 1500 C CA . ILE A 1 189 ? 5.416 -1.077 -23.357 1.00 93.50 189 ILE A CA 1
ATOM 1501 C C . ILE A 1 189 ? 4.367 0.045 -23.272 1.00 93.50 189 ILE A C 1
ATOM 1503 O O . ILE A 1 189 ? 3.468 0.109 -24.102 1.00 93.50 189 ILE A O 1
ATOM 1507 N N . GLY A 1 190 ? 4.438 0.884 -22.234 1.00 91.75 190 GLY A N 1
ATOM 1508 C CA . GLY A 1 190 ? 3.548 2.030 -22.037 1.00 91.75 190 GLY A CA 1
ATOM 1509 C C . GLY A 1 190 ? 2.209 1.720 -21.360 1.00 91.75 190 GLY A C 1
ATOM 1510 O O . GLY A 1 190 ? 1.389 2.617 -21.164 1.00 91.75 190 GLY A O 1
ATOM 1511 N N . GLU A 1 191 ? 1.960 0.468 -20.962 1.00 93.00 191 GLU A N 1
ATOM 1512 C CA . GLU A 1 191 ? 0.659 0.057 -20.434 1.00 93.00 191 GLU A CA 1
ATOM 1513 C C . GLU A 1 191 ? 0.589 0.122 -18.901 1.00 93.00 191 GLU A C 1
ATOM 1515 O O . GLU A 1 191 ? 1.318 -0.567 -18.177 1.00 93.00 191 GLU A O 1
ATOM 1520 N N . TYR A 1 192 ? -0.372 0.888 -18.387 1.00 91.50 192 TYR A N 1
ATOM 1521 C CA . TYR A 1 192 ? -0.728 0.885 -16.974 1.00 91.50 192 TYR A CA 1
ATOM 1522 C C . TYR A 1 192 ? -1.914 -0.047 -16.709 1.00 91.50 192 TYR A C 1
ATOM 1524 O O . TYR A 1 192 ? -2.970 0.085 -17.321 1.00 91.50 192 TYR A O 1
ATOM 1532 N N . SER A 1 193 ? -1.771 -0.959 -15.745 1.00 90.31 193 SER A N 1
ATOM 1533 C CA . SER A 1 193 ? -2.846 -1.863 -15.323 1.00 90.31 193 SER A CA 1
ATOM 1534 C C . SER A 1 193 ? -3.156 -1.737 -13.831 1.00 90.31 193 SER A C 1
ATOM 1536 O O . SER A 1 193 ? -2.260 -1.690 -12.980 1.00 90.31 193 SER A O 1
ATOM 1538 N N . PHE A 1 194 ? -4.450 -1.698 -13.508 1.00 90.12 194 PHE A N 1
ATOM 1539 C CA . PHE A 1 194 ? -4.973 -1.688 -12.144 1.00 90.12 194 PHE A CA 1
ATOM 1540 C C . PHE A 1 194 ? -6.330 -2.405 -12.081 1.00 90.12 194 PHE A C 1
ATOM 1542 O O . PHE A 1 194 ? -7.344 -1.913 -12.579 1.00 90.12 194 PHE A O 1
ATOM 1549 N N . GLY A 1 195 ? -6.372 -3.582 -11.451 1.00 87.75 195 GLY A N 1
ATOM 1550 C CA . GLY A 1 195 ? -7.578 -4.413 -11.429 1.00 87.75 195 GLY A CA 1
ATOM 1551 C C . GLY A 1 195 ? -7.994 -4.822 -12.845 1.00 87.75 195 GLY A C 1
ATOM 1552 O O . GLY A 1 195 ? -7.231 -5.482 -13.540 1.00 87.75 195 GLY A O 1
ATOM 1553 N N . LYS A 1 196 ? -9.200 -4.424 -13.269 1.00 88.62 196 LYS A N 1
ATOM 1554 C CA . LYS A 1 196 ? -9.708 -4.646 -14.637 1.00 88.62 196 LYS A CA 1
ATOM 1555 C C . LYS A 1 196 ? -9.393 -3.493 -15.601 1.00 88.62 196 LYS A C 1
ATOM 1557 O O . LYS A 1 196 ? -9.730 -3.584 -16.775 1.00 88.62 196 LYS A O 1
ATOM 1562 N N . ILE A 1 197 ? -8.810 -2.402 -15.105 1.00 90.06 197 ILE A N 1
ATOM 1563 C CA . ILE A 1 197 ? -8.501 -1.214 -15.900 1.00 90.06 197 ILE A CA 1
ATOM 1564 C C . ILE A 1 197 ? -7.132 -1.410 -16.530 1.00 90.06 197 ILE A C 1
ATOM 1566 O O . ILE A 1 197 ? -6.161 -1.704 -15.829 1.00 90.06 197 ILE A O 1
ATOM 1570 N N . VAL A 1 198 ? -7.076 -1.217 -17.841 1.00 91.75 198 VAL A N 1
ATOM 1571 C CA . VAL A 1 198 ? -5.853 -1.214 -18.633 1.00 91.75 198 VAL A CA 1
ATOM 1572 C C . VAL A 1 198 ? -5.859 0.070 -19.447 1.00 91.75 198 VAL A C 1
ATOM 1574 O O . VAL A 1 198 ? -6.799 0.308 -20.203 1.00 91.75 198 VAL A O 1
ATOM 1577 N N . LEU A 1 199 ? -4.845 0.907 -19.254 1.00 91.44 199 LEU A N 1
ATOM 1578 C CA . LEU A 1 199 ? -4.654 2.130 -20.016 1.00 91.44 199 LEU A CA 1
ATOM 1579 C C . LEU A 1 199 ? -3.379 2.009 -20.861 1.00 91.44 199 LEU A C 1
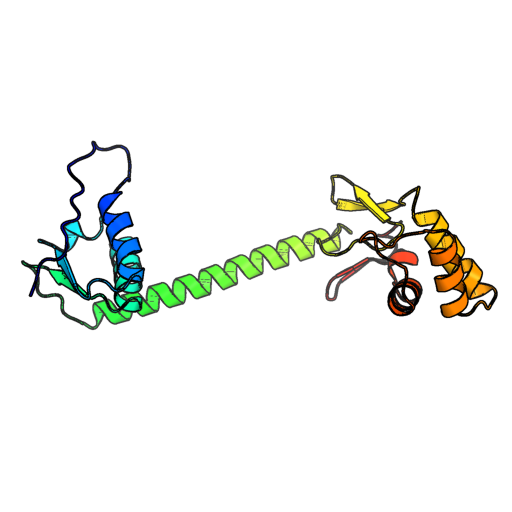ATOM 1581 O O . LEU A 1 199 ? -2.290 1.915 -20.282 1.00 91.44 199 LEU A O 1
ATOM 1585 N N . PRO A 1 200 ? -3.496 1.994 -22.200 1.00 91.00 200 PRO A N 1
ATOM 1586 C CA . PRO A 1 200 ? -2.340 2.120 -23.077 1.00 91.00 200 PRO A CA 1
ATOM 1587 C C . PRO A 1 200 ? -1.746 3.535 -22.984 1.00 91.00 200 PRO A C 1
ATOM 1589 O O . PRO A 1 200 ? -2.410 4.462 -22.509 1.00 91.00 200 PRO A O 1
ATOM 1592 N N . ASP A 1 201 ? -0.488 3.681 -23.401 1.00 89.50 201 ASP A N 1
ATOM 1593 C CA . ASP A 1 201 ? 0.242 4.957 -23.527 1.00 89.50 201 ASP A CA 1
ATOM 1594 C C . ASP A 1 201 ? 0.216 5.856 -22.273 1.00 89.50 201 ASP A C 1
ATOM 1596 O O . ASP A 1 201 ? 0.305 7.080 -22.345 1.00 89.50 201 ASP A O 1
ATOM 1600 N N . SER A 1 202 ? 0.059 5.246 -21.096 1.00 87.50 202 SER A N 1
ATOM 1601 C CA . SER A 1 202 ? -0.071 5.939 -19.804 1.00 87.50 202 SER A CA 1
ATOM 1602 C C . SER A 1 202 ? 1.189 5.851 -18.948 1.00 87.50 202 SER A C 1
ATOM 1604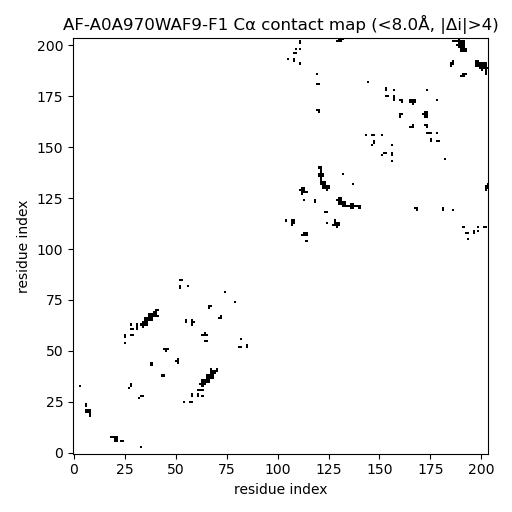 O O . SER A 1 202 ? 1.295 6.520 -17.918 1.00 87.50 202 SER A O 1
ATOM 1606 N N . VAL A 1 203 ? 2.135 5.006 -19.351 1.00 90.38 203 VAL A N 1
ATOM 1607 C CA . VAL A 1 203 ? 3.488 4.943 -18.799 1.00 90.38 203 VAL A CA 1
ATOM 1608 C C . VAL A 1 203 ? 4.443 5.446 -19.887 1.00 90.38 203 VAL A C 1
ATOM 1610 O O . VAL A 1 203 ? 4.275 5.039 -21.036 1.00 90.38 203 VAL A O 1
ATOM 1613 N N . PRO A 1 204 ? 5.391 6.339 -19.562 1.00 87.38 204 PRO A N 1
ATOM 1614 C CA . PRO A 1 204 ? 6.366 6.827 -20.530 1.00 87.38 204 PRO A CA 1
ATOM 1615 C C . PRO A 1 204 ? 7.421 5.780 -20.919 1.00 87.38 204 PRO A C 1
ATOM 1617 O O . PRO A 1 204 ? 7.576 4.754 -20.207 1.00 87.38 204 PRO A O 1
#

Mean predicted aligned error: 12.86 Å

Foldseek 3Di:
DDDPDDQDDDDDDDDDPDSPSLVVVLVVLLVVPDQEDEDQDLCVNDVDPLSSLVSQVSSVVSNHHYHHPHDGDPPDPVSVVSNVVVVVVVVVVVVVVVVVLVVVLVVCVVVLADPDDDDQFQWDADPRRAIDGDPVGVVLLVVLLVCVVVPDDLVNSQCVCVVVVHADPVRHGDDSVSSVVSNVDCLVQQWDDDDPDIDHNRRD

Secondary structure (DSSP, 8-state):
-------------TT----HHHHHHHHHHTTTS-SEEEESSGGGT-SSHHHHHHHHHHHHHTTPEEEESSS-----HHHHHHHHHHHHHHHHHHHHHHHHHHHHHHHHHHTT---SSPPPTTEEE-TT--EEE-TTTHHHHHHHHHHHHTT--HHHHHHHHHHTT---TTSS---HHHHHHHHT-GGGGT-EEETTEEETT---